Protein AF-A0A7S2EM73-F1 (afdb_monomer)

Organism: NCBI:txid49249

Radius of gyration: 22.79 Å; Cα contacts (8 Å, |Δi|>4): 154; chains: 1; bounding box: 58×42×61 Å

Nearest PDB structures (foldseek):
  4pyp-assembly1_A  TM=7.302E-01  e=3.130E-01  Homo sapiens
  8y66-assembly1_A  TM=7.673E-01  e=3.972E-01  Homo sapiens

Foldseek 3Di:
DLLQLLPDPDPVSNVVVVVVVVVVCVVPVVVVLVQLLLLDDPVCNVVSSLVVVLVVLVLLLQLLVLCCCCPVVVVDDVSVSSVSSVVVVVVVVVCCVPPPQGRLVVCLQQVVLVSSQVSVQVSCVVVPNPPDVVNRDDSVNSCVVCVVRRDPPPPPPPPPVVNVVVVVVVVVVVCCPPVNVVPNVVVVVVVVVVCCVPVVCVVVVVVVCVVVCVPCPSVVSNVVSVVCNVVSSVD

Structure (mmCIF, N/CA/C/O backbone):
data_AF-A0A7S2EM73-F1
#
_entry.id   AF-A0A7S2EM73-F1
#
loop_
_atom_site.group_PDB
_atom_site.id
_atom_site.type_symbol
_atom_site.label_atom_id
_atom_site.label_alt_id
_atom_site.label_comp_id
_atom_site.label_asym_id
_atom_site.label_entity_id
_atom_site.label_seq_id
_atom_site.pdbx_PDB_ins_code
_atom_site.Cartn_x
_atom_site.Cartn_y
_atom_site.Cartn_z
_atom_site.occupancy
_atom_site.B_iso_or_equiv
_atom_site.auth_seq_id
_atom_site.auth_comp_id
_atom_site.auth_asym_id
_atom_site.auth_atom_id
_atom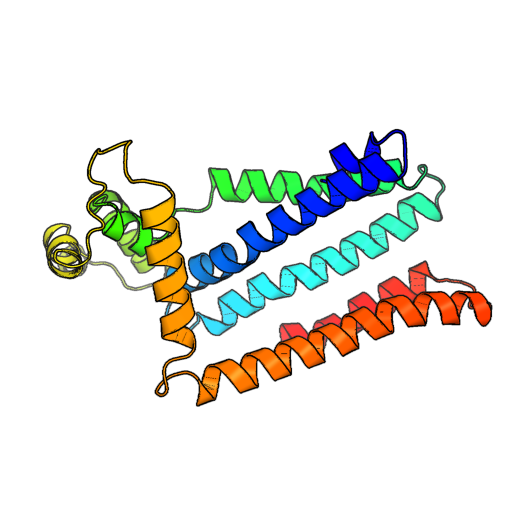_site.pdbx_PDB_model_num
ATOM 1 N N . ALA A 1 1 ? -1.212 -4.530 -12.374 1.00 74.94 1 ALA A N 1
ATOM 2 C CA . ALA A 1 1 ? -0.860 -3.410 -13.283 1.00 74.94 1 ALA A CA 1
ATOM 3 C C . ALA A 1 1 ? 0.353 -3.687 -14.175 1.00 74.94 1 ALA A C 1
ATOM 5 O O . ALA A 1 1 ? 0.243 -3.478 -15.377 1.00 74.94 1 ALA A O 1
ATOM 6 N N . GLY A 1 2 ? 1.487 -4.154 -13.628 1.00 78.44 2 GLY A N 1
ATOM 7 C CA . GLY A 1 2 ? 2.710 -4.417 -14.409 1.00 78.44 2 GLY A CA 1
ATOM 8 C C . GLY A 1 2 ? 2.508 -5.403 -15.567 1.00 78.44 2 GLY A C 1
ATOM 9 O O . GLY A 1 2 ? 2.847 -5.080 -16.701 1.00 78.44 2 GLY A O 1
ATOM 10 N N . GLY A 1 3 ? 1.822 -6.527 -15.323 1.00 84.12 3 GLY A N 1
ATOM 11 C CA . GLY A 1 3 ? 1.473 -7.492 -16.377 1.00 84.12 3 GLY A CA 1
ATOM 12 C C . GLY A 1 3 ? 0.582 -6.906 -17.478 1.00 84.12 3 GLY A C 1
ATOM 13 O O . GLY A 1 3 ? 0.913 -6.995 -18.654 1.00 84.12 3 GLY A O 1
ATOM 14 N N . LEU A 1 4 ? -0.497 -6.206 -17.108 1.00 83.81 4 LEU 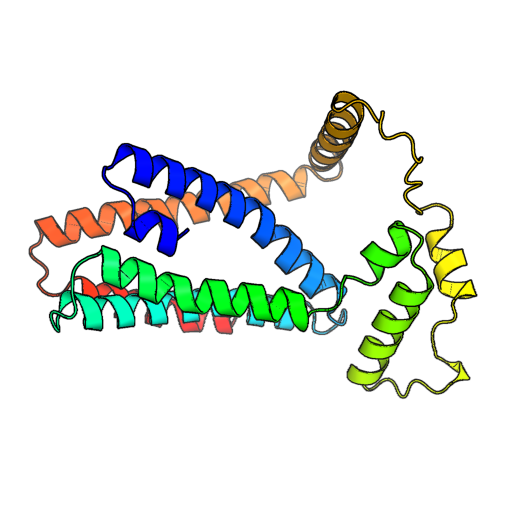A N 1
ATOM 15 C CA . LEU A 1 4 ? -1.378 -5.531 -18.075 1.00 83.81 4 LEU A CA 1
ATOM 16 C C 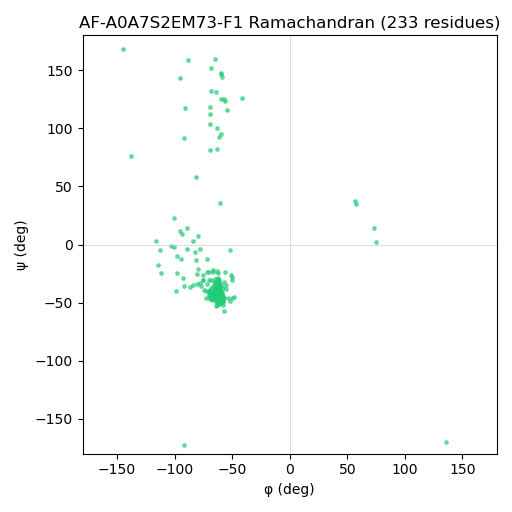. LEU A 1 4 ? -0.650 -4.419 -18.852 1.00 83.81 4 LEU A C 1
ATOM 18 O O . LEU A 1 4 ? -0.864 -4.247 -20.049 1.00 83.81 4 LEU A O 1
ATOM 22 N N . SER A 1 5 ? 0.263 -3.697 -18.193 1.00 84.56 5 SER A N 1
ATOM 23 C CA . SER A 1 5 ? 1.120 -2.701 -18.844 1.00 84.56 5 SER A CA 1
ATOM 24 C C . SER A 1 5 ? 2.035 -3.356 -19.882 1.00 84.56 5 SER A C 1
ATOM 26 O O . SER A 1 5 ? 2.201 -2.809 -20.970 1.00 84.56 5 SER A O 1
ATOM 28 N N . ALA A 1 6 ? 2.577 -4.542 -19.594 1.00 85.19 6 ALA A N 1
ATOM 29 C CA . ALA A 1 6 ? 3.466 -5.272 -20.495 1.00 85.19 6 ALA A CA 1
ATOM 30 C C . ALA A 1 6 ? 2.778 -5.772 -21.774 1.00 85.19 6 ALA A C 1
ATOM 32 O O . ALA A 1 6 ? 3.464 -5.980 -22.771 1.00 85.19 6 ALA A O 1
ATOM 33 N N . VAL A 1 7 ? 1.448 -5.919 -21.784 1.00 88.69 7 VAL A N 1
ATOM 34 C CA . VAL A 1 7 ? 0.662 -6.361 -22.956 1.00 88.69 7 VAL A CA 1
ATOM 35 C C . VAL A 1 7 ? 0.044 -5.179 -23.721 1.00 88.69 7 VAL A C 1
ATOM 37 O O . VAL A 1 7 ? -0.426 -5.338 -24.842 1.00 88.69 7 VAL A O 1
ATOM 40 N N . SER A 1 8 ? 0.099 -3.960 -23.171 1.00 87.50 8 SER A N 1
ATOM 41 C CA . SER A 1 8 ? -0.538 -2.784 -23.783 1.00 87.50 8 SER A CA 1
ATOM 42 C C . SER A 1 8 ? -0.045 -2.525 -25.225 1.00 87.50 8 SER A C 1
ATOM 44 O O . SER A 1 8 ? 1.165 -2.427 -25.446 1.00 87.50 8 SER A O 1
ATOM 46 N N . PRO A 1 9 ? -0.932 -2.429 -26.234 1.00 86.88 9 PRO A N 1
ATOM 47 C CA . PRO A 1 9 ? -0.523 -2.279 -27.634 1.00 86.88 9 PRO A CA 1
ATOM 48 C C . PRO A 1 9 ? -0.145 -0.837 -27.996 1.00 86.88 9 PRO A C 1
ATOM 50 O O . PRO A 1 9 ? 0.636 -0.621 -28.917 1.00 86.88 9 PRO A O 1
ATOM 53 N N . ASN A 1 10 ? -0.678 0.154 -27.276 1.00 92.25 10 ASN A N 1
ATOM 54 C CA . ASN A 1 10 ? -0.434 1.573 -27.523 1.00 92.25 10 ASN A CA 1
ATOM 55 C C . ASN A 1 10 ? -0.384 2.382 -26.213 1.00 92.25 10 ASN A C 1
ATOM 57 O O . ASN A 1 10 ? -0.755 1.896 -25.140 1.00 92.25 10 ASN A O 1
ATOM 61 N N . ALA A 1 11 ? 0.071 3.633 -26.315 1.00 89.62 11 ALA A N 1
ATOM 62 C CA . ALA A 1 11 ? 0.266 4.523 -25.172 1.00 89.62 11 ALA A CA 1
ATOM 63 C C . ALA A 1 11 ? -1.036 4.871 -24.428 1.00 89.62 11 ALA A C 1
ATOM 65 O O . ALA A 1 11 ? -1.011 5.026 -23.211 1.00 89.62 11 ALA A O 1
ATOM 66 N N . ILE A 1 12 ? -2.174 4.950 -25.129 1.00 93.81 12 ILE A N 1
ATOM 67 C CA . ILE A 1 12 ? -3.475 5.267 -24.517 1.00 93.81 12 ILE A CA 1
ATOM 68 C C . ILE A 1 12 ? -3.907 4.127 -23.592 1.00 93.81 12 ILE A C 1
ATOM 70 O O . ILE A 1 12 ? -4.249 4.364 -22.436 1.00 93.81 12 ILE A O 1
ATOM 74 N N . VAL A 1 13 ? -3.825 2.879 -24.064 1.00 92.12 13 VAL A N 1
ATOM 75 C CA . VAL A 1 13 ? -4.130 1.700 -23.240 1.00 92.12 13 VAL A CA 1
ATOM 76 C C . VAL A 1 13 ? -3.179 1.623 -22.048 1.00 92.12 13 VAL A C 1
ATOM 78 O O . VAL A 1 13 ? -3.620 1.360 -20.932 1.00 92.12 13 VAL A O 1
ATOM 81 N N . LEU A 1 14 ? -1.889 1.905 -22.251 1.00 89.94 14 LEU A N 1
ATOM 82 C CA . LEU A 1 14 ? -0.928 1.965 -21.150 1.00 89.94 14 LEU A CA 1
ATOM 83 C C . LEU A 1 14 ? -1.324 3.024 -20.108 1.00 89.94 14 LEU A C 1
ATOM 85 O O . LEU A 1 14 ? -1.313 2.727 -18.915 1.00 89.94 14 LEU A O 1
ATOM 89 N N . ALA A 1 15 ? -1.710 4.227 -20.538 1.00 91.25 15 ALA A N 1
ATOM 90 C CA . ALA A 1 15 ? -2.143 5.301 -19.647 1.00 91.25 15 ALA A CA 1
ATOM 91 C C . ALA A 1 15 ? -3.397 4.916 -18.847 1.00 91.25 15 ALA A C 1
ATOM 93 O O . ALA A 1 15 ? -3.423 5.106 -17.633 1.00 91.25 15 ALA A O 1
ATOM 94 N N . LEU A 1 16 ? -4.393 4.296 -19.489 1.00 93.75 16 LEU A N 1
ATOM 95 C CA . LEU A 1 16 ? -5.600 3.807 -18.814 1.00 93.75 16 LEU A CA 1
ATOM 96 C C . LEU A 1 16 ? -5.279 2.717 -17.784 1.00 93.75 16 LEU A C 1
ATOM 98 O O . LEU A 1 16 ? -5.738 2.786 -16.646 1.00 93.75 16 LEU A O 1
ATOM 102 N N . VAL A 1 17 ? -4.427 1.748 -18.134 1.00 92.44 17 VAL A N 1
ATOM 103 C CA . VAL A 1 17 ? -3.972 0.711 -17.192 1.00 92.44 17 VAL A CA 1
ATOM 104 C C . VAL A 1 17 ? -3.240 1.334 -15.999 1.00 92.44 17 VAL A C 1
ATOM 106 O O . VAL A 1 17 ? -3.397 0.868 -14.869 1.00 92.44 17 VAL A O 1
ATOM 109 N N . ARG A 1 18 ? -2.447 2.388 -16.221 1.00 89.56 18 ARG A N 1
ATOM 110 C CA . ARG A 1 18 ? -1.751 3.113 -15.147 1.00 89.56 18 ARG A CA 1
ATOM 111 C C . ARG A 1 18 ? -2.694 3.942 -14.286 1.00 89.56 18 ARG A C 1
ATOM 113 O O . ARG A 1 18 ? -2.474 4.003 -13.082 1.00 89.56 18 ARG A O 1
ATOM 120 N N . LEU A 1 19 ? -3.750 4.508 -14.860 1.00 92.75 19 LEU A N 1
ATOM 121 C CA . LEU A 1 19 ? -4.797 5.189 -14.103 1.00 92.75 19 LEU A CA 1
ATOM 122 C C . LEU A 1 19 ? -5.485 4.211 -13.147 1.00 92.75 19 LEU A C 1
ATOM 124 O O . LEU A 1 19 ? -5.534 4.466 -11.947 1.00 92.75 19 LEU A O 1
ATOM 128 N N . VAL A 1 20 ? -5.923 3.054 -13.651 1.00 93.00 20 VAL A N 1
ATOM 129 C CA . VAL A 1 20 ? -6.537 2.001 -12.821 1.00 93.00 20 VAL A CA 1
ATOM 130 C C . VAL A 1 20 ? -5.571 1.520 -11.737 1.00 93.00 20 VAL A C 1
ATOM 132 O O . VAL A 1 20 ? -5.965 1.323 -10.591 1.00 93.00 20 VAL A O 1
ATOM 135 N N . ALA A 1 21 ? -4.284 1.382 -12.066 1.00 89.56 21 ALA A N 1
ATOM 136 C CA . ALA A 1 21 ? -3.258 1.051 -11.083 1.00 89.56 21 ALA A CA 1
ATOM 137 C C . ALA A 1 21 ? -3.137 2.111 -9.978 1.00 89.56 21 ALA A C 1
ATOM 139 O O . ALA A 1 21 ? -3.016 1.752 -8.812 1.00 89.56 21 ALA A O 1
ATOM 140 N N . GLY A 1 22 ? -3.190 3.396 -10.338 1.00 89.00 22 GLY A N 1
ATOM 141 C CA . GLY A 1 22 ? -3.163 4.505 -9.386 1.00 89.00 22 GLY A CA 1
ATOM 142 C C . GLY A 1 22 ? -4.351 4.472 -8.426 1.00 89.00 22 GLY A C 1
ATOM 143 O O . GLY A 1 22 ? -4.159 4.607 -7.220 1.00 89.00 22 GLY A O 1
ATOM 144 N N . VAL A 1 23 ? -5.555 4.200 -8.941 1.00 92.25 23 VAL A N 1
ATOM 145 C CA . VAL A 1 23 ? -6.753 3.992 -8.108 1.00 92.25 23 VAL A CA 1
ATOM 146 C C . VAL A 1 23 ? -6.554 2.808 -7.160 1.00 92.25 23 VAL A C 1
ATOM 148 O O . VAL A 1 23 ? -6.827 2.932 -5.970 1.00 92.25 23 VAL A O 1
ATOM 151 N N . GLY A 1 24 ? -6.007 1.692 -7.653 1.00 89.81 24 GLY A N 1
ATOM 152 C CA . GLY A 1 24 ? -5.707 0.518 -6.829 1.00 89.81 24 GLY A CA 1
ATOM 153 C C . GLY A 1 24 ? -4.735 0.821 -5.685 1.00 89.81 24 GLY A C 1
ATOM 154 O O . GLY A 1 24 ? -5.005 0.469 -4.543 1.00 89.81 24 GLY A O 1
ATOM 155 N N . ILE A 1 25 ? -3.642 1.542 -5.956 1.00 88.88 25 ILE A N 1
ATOM 156 C CA . ILE A 1 25 ? -2.692 1.964 -4.913 1.00 88.88 25 ILE A CA 1
ATOM 157 C C . ILE A 1 25 ? -3.396 2.851 -3.875 1.00 88.88 25 ILE A C 1
ATOM 159 O O . ILE A 1 25 ? -3.239 2.630 -2.675 1.00 88.88 25 ILE A O 1
ATOM 163 N N . GLY A 1 26 ? -4.210 3.813 -4.321 1.00 87.44 26 GLY A N 1
ATOM 164 C CA . GLY A 1 26 ? -4.978 4.689 -3.431 1.00 87.44 26 GLY A CA 1
ATOM 165 C C . GLY A 1 26 ? -5.998 3.946 -2.564 1.00 87.44 26 GLY A C 1
ATOM 166 O O . GLY A 1 26 ? -6.228 4.346 -1.426 1.00 87.44 26 GLY A O 1
ATOM 167 N N . ALA A 1 27 ? -6.568 2.851 -3.069 1.00 88.81 27 ALA A N 1
ATOM 168 C CA . ALA A 1 27 ? -7.502 2.012 -2.327 1.00 88.81 27 ALA A CA 1
ATOM 169 C C . ALA A 1 27 ? -6.802 1.083 -1.321 1.00 88.81 27 ALA A C 1
ATOM 171 O O . ALA A 1 27 ? -7.360 0.807 -0.267 1.00 88.81 27 ALA A O 1
ATOM 172 N N . THR A 1 28 ? -5.590 0.603 -1.618 1.00 90.62 28 THR A N 1
ATOM 173 C CA . THR A 1 28 ? -4.906 -0.400 -0.782 1.00 90.62 28 THR A CA 1
ATOM 174 C C . THR A 1 28 ? -4.003 0.206 0.294 1.00 90.62 28 THR A C 1
ATOM 176 O O . THR A 1 28 ? -3.917 -0.340 1.391 1.00 90.62 28 THR A O 1
ATOM 179 N N . VAL A 1 29 ? -3.327 1.327 0.020 1.00 90.62 29 VAL A N 1
ATOM 180 C CA . VAL A 1 29 ? -2.317 1.880 0.944 1.00 90.62 29 VAL A CA 1
ATOM 181 C C . VAL A 1 29 ? -2.912 2.356 2.283 1.00 90.62 29 VAL A C 1
ATOM 183 O O . VAL A 1 29 ? -2.355 1.992 3.320 1.00 90.62 29 VAL A O 1
ATOM 186 N N . PRO A 1 30 ? -4.023 3.121 2.336 1.00 90.25 30 PRO A N 1
ATOM 187 C CA . PRO A 1 30 ? -4.573 3.571 3.618 1.00 90.25 30 PRO A CA 1
ATOM 188 C C . PRO A 1 30 ? -5.086 2.423 4.509 1.00 90.25 30 PRO A C 1
ATOM 190 O O . PRO A 1 30 ? -4.706 2.388 5.683 1.00 90.25 30 PRO A O 1
ATOM 193 N N . PRO A 1 31 ? -5.872 1.448 3.997 1.00 90.31 31 PRO A N 1
ATOM 194 C CA . PRO A 1 31 ? -6.280 0.289 4.788 1.00 90.31 31 PRO A CA 1
ATOM 195 C C . PRO A 1 31 ? -5.105 -0.558 5.266 1.00 90.31 31 PRO A C 1
ATOM 197 O O . PRO A 1 31 ? -5.158 -1.063 6.379 1.00 90.31 31 PRO A O 1
ATOM 200 N N . LEU A 1 32 ? -4.025 -0.670 4.482 1.00 91.75 32 LEU A N 1
ATOM 201 C CA . LEU A 1 32 ? -2.824 -1.396 4.900 1.00 91.75 32 LEU A CA 1
ATOM 202 C C . LEU A 1 32 ? -2.230 -0.807 6.187 1.00 91.75 32 LEU A C 1
ATOM 204 O O . LEU A 1 32 ? -1.979 -1.539 7.141 1.00 91.75 32 LEU A O 1
ATOM 208 N N . PHE A 1 33 ? -2.040 0.515 6.241 1.00 91.12 33 PHE A N 1
ATOM 209 C CA . PHE A 1 33 ? -1.528 1.169 7.448 1.00 91.12 33 PHE A CA 1
ATOM 210 C C . PHE A 1 33 ? -2.515 1.095 8.617 1.00 91.12 33 PHE A C 1
ATOM 212 O O . PHE A 1 33 ? -2.085 0.927 9.758 1.00 91.12 33 PHE A O 1
ATOM 219 N N . SER A 1 34 ? -3.823 1.171 8.345 1.00 91.56 34 SER A N 1
ATOM 220 C CA . SER A 1 34 ? -4.859 0.989 9.371 1.00 91.56 34 SER A CA 1
ATOM 221 C C . SER A 1 34 ? -4.816 -0.417 9.969 1.00 91.56 34 SER A C 1
ATOM 223 O O . SER A 1 34 ? -4.786 -0.562 11.186 1.00 91.56 34 SER A O 1
ATOM 225 N N . LEU A 1 35 ? -4.735 -1.446 9.123 1.00 91.88 35 LEU A N 1
ATOM 226 C CA . LEU A 1 35 ? -4.684 -2.844 9.535 1.00 91.88 35 LEU A CA 1
ATOM 227 C C . LEU A 1 35 ? -3.443 -3.123 10.382 1.00 91.88 35 LEU A C 1
ATOM 229 O O . LEU A 1 35 ? -3.547 -3.693 11.461 1.00 91.88 35 LEU A O 1
ATOM 233 N N . VAL A 1 36 ? -2.270 -2.654 9.948 1.00 91.62 36 VAL A N 1
ATOM 234 C CA . VAL A 1 36 ? -1.032 -2.786 10.731 1.00 91.62 36 VAL A CA 1
ATOM 235 C C . VAL A 1 36 ? -1.177 -2.096 12.084 1.00 91.62 36 VAL A C 1
ATOM 237 O O . VAL A 1 36 ? -0.791 -2.666 13.100 1.00 91.62 36 VAL A O 1
ATOM 240 N N . ALA A 1 37 ? -1.762 -0.898 12.129 1.00 90.38 37 ALA A N 1
ATOM 241 C CA . ALA A 1 37 ? -1.961 -0.173 13.378 1.00 90.38 37 ALA A CA 1
ATOM 242 C C . ALA A 1 37 ? -2.938 -0.872 14.342 1.00 90.38 37 ALA A C 1
ATOM 244 O O . ALA A 1 37 ? -2.760 -0.760 15.559 1.00 90.38 37 ALA A O 1
ATOM 245 N N . GLU A 1 38 ? -3.938 -1.576 13.808 1.00 89.62 38 GLU A N 1
ATOM 246 C CA . GLU A 1 38 ? -4.950 -2.327 14.563 1.00 89.62 38 GLU A CA 1
ATOM 247 C C . GLU A 1 38 ? -4.447 -3.694 15.039 1.00 89.62 38 GLU A C 1
ATOM 249 O O . GLU A 1 38 ? -4.797 -4.112 16.139 1.00 89.62 38 GLU A O 1
ATOM 254 N N . LEU A 1 39 ? -3.584 -4.355 14.264 1.00 88.31 39 LEU A N 1
ATOM 255 C CA . LEU A 1 39 ? -2.936 -5.613 14.652 1.00 88.31 39 LEU A CA 1
ATOM 256 C C . LEU A 1 39 ? -1.716 -5.399 15.566 1.00 88.31 39 LEU A C 1
ATOM 258 O O . LEU A 1 39 ? -1.216 -6.352 16.158 1.00 88.31 39 LEU A O 1
ATOM 262 N N . SER A 1 40 ? -1.215 -4.164 15.677 1.00 87.94 40 SER A N 1
AT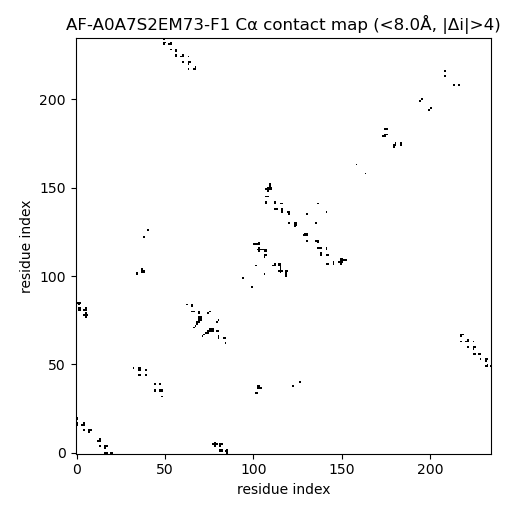OM 263 C CA . SER A 1 40 ? -0.007 -3.862 16.452 1.00 87.94 40 SER A CA 1
ATOM 264 C C . SER A 1 40 ? -0.303 -3.393 17.884 1.00 87.94 40 SER A C 1
ATOM 266 O O . SER A 1 40 ? -1.213 -2.579 18.096 1.00 87.94 40 SER A O 1
ATOM 268 N N . PRO A 1 41 ? 0.534 -3.786 18.864 1.00 83.44 41 PRO A N 1
ATOM 269 C CA . PRO A 1 41 ? 0.439 -3.307 20.240 1.00 83.44 41 PRO A CA 1
ATOM 270 C C . PRO A 1 41 ? 0.599 -1.780 20.319 1.00 83.44 41 PRO A C 1
ATOM 272 O O . PRO A 1 41 ? 1.411 -1.217 19.580 1.00 83.44 41 PRO A O 1
ATOM 275 N N . PRO A 1 42 ? -0.069 -1.077 21.255 1.00 82.38 42 PRO A N 1
ATOM 276 C CA . PRO A 1 42 ? 0.060 0.377 21.387 1.00 82.38 42 PRO A CA 1
ATOM 277 C C . PRO A 1 42 ? 1.499 0.869 21.614 1.00 82.38 42 PRO A C 1
ATOM 279 O O . PRO A 1 42 ? 1.847 1.953 21.151 1.00 82.38 42 PRO A O 1
ATOM 282 N N . SER A 1 43 ? 2.338 0.077 22.292 1.00 84.50 43 SER A N 1
ATOM 283 C CA . SER A 1 43 ? 3.731 0.416 22.619 1.00 84.50 43 SER A CA 1
ATOM 284 C C . SER A 1 43 ? 4.688 0.318 21.426 1.00 84.50 43 SER A C 1
ATOM 286 O O . SER A 1 43 ? 5.659 1.067 21.363 1.00 84.50 43 SER A O 1
ATOM 288 N N . THR A 1 44 ? 4.419 -0.575 20.470 1.00 84.44 44 THR A N 1
ATOM 289 C CA . THR A 1 44 ? 5.288 -0.839 19.307 1.00 84.44 44 THR A CA 1
ATOM 290 C C . THR A 1 44 ? 4.632 -0.492 17.972 1.00 84.44 44 THR A C 1
ATOM 292 O O . THR A 1 44 ? 5.256 -0.653 16.925 1.00 84.44 44 THR A O 1
ATOM 295 N N . ARG A 1 45 ? 3.406 0.048 17.986 1.00 87.50 45 ARG A N 1
ATOM 296 C CA . ARG A 1 45 ? 2.649 0.439 16.788 1.00 87.50 45 ARG A CA 1
ATOM 297 C C . ARG A 1 45 ? 3.466 1.302 15.830 1.00 87.50 45 ARG A C 1
ATOM 299 O O . ARG A 1 45 ? 3.458 1.039 14.634 1.00 87.50 45 ARG A O 1
ATOM 306 N N . GLY A 1 46 ? 4.174 2.304 16.356 1.00 86.12 46 GLY A N 1
ATOM 307 C CA . GLY A 1 46 ? 5.030 3.179 15.548 1.00 86.12 46 GLY A CA 1
ATOM 308 C C . GLY A 1 46 ? 6.115 2.394 14.810 1.00 86.12 46 GLY A C 1
ATOM 309 O O . GLY A 1 46 ? 6.225 2.504 13.595 1.00 86.12 46 GLY A O 1
ATOM 310 N N . LEU A 1 47 ? 6.827 1.515 15.522 1.00 87.69 47 LEU A N 1
ATOM 311 C CA . LEU A 1 47 ? 7.864 0.659 14.944 1.00 87.69 47 LEU A CA 1
ATOM 312 C C . LEU A 1 47 ? 7.308 -0.262 13.849 1.00 87.69 47 LEU A C 1
ATOM 314 O O . LEU A 1 47 ? 7.909 -0.375 12.786 1.00 87.69 47 LEU A O 1
ATOM 318 N N . MET A 1 48 ? 6.160 -0.903 14.080 1.00 88.12 48 MET A N 1
ATOM 319 C CA . MET A 1 48 ? 5.549 -1.805 13.093 1.00 88.12 48 MET A CA 1
ATOM 320 C C . MET A 1 48 ? 5.131 -1.059 11.823 1.00 88.12 48 MET A C 1
ATOM 322 O O . MET A 1 48 ? 5.378 -1.529 10.712 1.00 88.12 48 MET A O 1
ATOM 326 N N . VAL A 1 49 ? 4.567 0.142 11.978 1.00 90.00 49 VAL A N 1
ATOM 327 C CA . VAL A 1 49 ? 4.237 1.024 10.853 1.00 90.00 49 VAL A CA 1
ATOM 328 C C . VAL A 1 49 ? 5.502 1.444 10.095 1.00 90.00 49 VAL A C 1
ATOM 330 O O . VAL A 1 49 ? 5.508 1.364 8.866 1.00 90.00 49 VAL A O 1
ATOM 333 N N . THR A 1 50 ? 6.586 1.810 10.789 1.00 88.50 50 THR A N 1
ATOM 334 C CA . THR A 1 50 ? 7.883 2.141 10.168 1.00 88.50 50 THR A CA 1
ATOM 335 C C . THR A 1 50 ? 8.477 0.949 9.413 1.00 88.50 50 THR A C 1
ATOM 337 O O . THR A 1 50 ? 8.952 1.109 8.285 1.00 88.50 50 THR A O 1
ATOM 340 N N . ILE A 1 51 ? 8.429 -0.261 9.983 1.00 88.25 51 ILE A N 1
ATOM 341 C CA . ILE A 1 51 ? 8.909 -1.482 9.317 1.00 88.25 51 ILE A CA 1
ATOM 342 C C . ILE A 1 51 ? 8.154 -1.686 8.004 1.00 88.25 51 ILE A C 1
ATOM 344 O O . ILE A 1 51 ? 8.782 -1.870 6.964 1.00 88.25 51 ILE A O 1
ATOM 348 N N . VAL A 1 52 ? 6.822 -1.591 8.023 1.00 89.50 52 VAL A N 1
ATOM 349 C CA . VAL A 1 52 ? 5.993 -1.736 6.817 1.00 89.50 52 VAL A CA 1
ATOM 350 C C . VAL A 1 52 ? 6.283 -0.626 5.805 1.00 89.50 52 VAL A C 1
ATOM 352 O O . VAL A 1 52 ? 6.460 -0.910 4.621 1.00 89.50 52 VAL A O 1
ATOM 355 N N . ALA A 1 53 ? 6.414 0.625 6.250 1.00 87.81 53 ALA A N 1
ATOM 356 C CA . ALA A 1 53 ? 6.774 1.745 5.382 1.00 87.81 53 ALA A CA 1
ATOM 357 C C . ALA A 1 53 ? 8.153 1.555 4.720 1.00 87.81 53 ALA A C 1
ATOM 359 O O . ALA A 1 53 ? 8.333 1.887 3.547 1.00 87.81 53 ALA A O 1
ATOM 360 N N . SER A 1 54 ? 9.109 0.940 5.423 1.00 86.88 54 SER A N 1
ATOM 361 C CA . SER A 1 54 ? 10.459 0.669 4.912 1.00 86.88 54 SER A CA 1
ATOM 362 C C . SER A 1 54 ? 10.466 -0.269 3.697 1.00 86.88 54 SER A C 1
ATOM 364 O O . SER A 1 54 ? 11.367 -0.181 2.858 1.00 86.88 54 SER A O 1
ATOM 366 N N . PHE A 1 55 ? 9.443 -1.114 3.515 1.00 88.62 55 PHE A N 1
ATOM 367 C CA . PHE A 1 55 ? 9.329 -1.962 2.320 1.00 88.62 55 PHE A CA 1
ATOM 368 C C . PHE A 1 55 ? 9.168 -1.161 1.022 1.00 88.62 55 PHE A C 1
ATOM 370 O O . PHE A 1 55 ? 9.554 -1.655 -0.039 1.00 88.62 55 PHE A O 1
ATOM 377 N N . TRP A 1 56 ? 8.699 0.090 1.081 1.00 86.75 56 TRP A N 1
ATOM 378 C CA . TRP A 1 56 ? 8.712 0.990 -0.077 1.00 86.75 56 TRP A CA 1
ATOM 379 C C . TRP A 1 56 ? 10.137 1.203 -0.612 1.00 86.75 56 TRP A C 1
ATOM 381 O O . TRP A 1 56 ? 10.382 1.183 -1.824 1.00 86.75 56 TRP A O 1
ATOM 391 N N . MET A 1 57 ? 11.105 1.360 0.295 1.00 84.44 57 MET A N 1
ATOM 392 C CA . MET A 1 57 ? 12.515 1.543 -0.047 1.00 84.44 57 MET A CA 1
ATOM 393 C C . MET A 1 57 ? 13.128 0.267 -0.610 1.00 84.44 57 MET A C 1
ATOM 395 O O . MET A 1 57 ? 13.798 0.309 -1.642 1.00 84.44 57 MET A O 1
ATOM 399 N N . ILE A 1 58 ? 12.836 -0.877 0.014 1.00 88.69 58 ILE A N 1
ATOM 400 C CA . ILE A 1 58 ? 13.264 -2.191 -0.484 1.00 88.69 58 ILE A CA 1
ATOM 401 C C . ILE A 1 58 ? 12.733 -2.409 -1.909 1.00 88.69 58 ILE A C 1
ATOM 403 O O . ILE A 1 58 ? 13.487 -2.804 -2.799 1.00 88.69 58 ILE A O 1
ATOM 407 N N . GLY A 1 59 ? 11.465 -2.070 -2.160 1.00 90.12 59 GLY A N 1
ATOM 408 C CA . GLY A 1 59 ? 10.861 -2.118 -3.492 1.00 90.12 59 GLY A CA 1
ATOM 409 C C . GLY A 1 59 ? 11.528 -1.172 -4.497 1.00 90.12 59 GLY A C 1
ATOM 410 O O . GLY A 1 59 ? 11.713 -1.534 -5.662 1.00 90.12 59 GLY A O 1
ATOM 411 N N . SER A 1 60 ? 11.946 0.014 -4.054 1.00 85.81 60 SER A N 1
ATOM 412 C CA . SER A 1 60 ? 12.663 0.987 -4.889 1.00 85.81 60 SER A CA 1
ATOM 413 C C . SER A 1 60 ? 14.045 0.469 -5.302 1.00 85.81 60 SER A C 1
ATOM 415 O O . SER A 1 60 ? 14.400 0.535 -6.479 1.00 85.81 60 SER A O 1
ATOM 417 N N . ILE A 1 61 ? 14.792 -0.127 -4.366 1.00 88.75 61 ILE A N 1
ATOM 418 C CA . ILE A 1 61 ? 16.089 -0.765 -4.641 1.00 88.75 61 ILE A CA 1
ATOM 419 C C . ILE A 1 61 ? 15.907 -1.953 -5.586 1.00 88.75 61 ILE A C 1
ATOM 421 O O . ILE A 1 61 ? 16.608 -2.043 -6.592 1.00 88.75 61 ILE A O 1
ATOM 425 N N . TYR A 1 62 ? 14.932 -2.827 -5.315 1.00 91.25 62 TYR A N 1
ATOM 426 C CA . TYR A 1 62 ? 14.599 -3.945 -6.199 1.00 91.25 62 TYR A CA 1
ATOM 427 C C . TYR A 1 62 ? 14.319 -3.464 -7.629 1.00 91.25 62 TYR A C 1
ATOM 429 O O . TYR A 1 62 ? 14.868 -4.002 -8.589 1.00 91.25 62 TYR A O 1
ATOM 437 N N . THR A 1 63 ? 13.518 -2.407 -7.777 1.00 90.00 63 THR A N 1
ATOM 438 C CA . THR A 1 63 ? 13.177 -1.826 -9.082 1.00 90.00 63 THR A CA 1
ATOM 439 C C . THR A 1 63 ? 14.415 -1.284 -9.801 1.00 90.00 63 THR A C 1
ATOM 441 O O . THR A 1 63 ? 14.579 -1.534 -10.995 1.00 90.00 63 THR A O 1
ATOM 444 N N . ALA A 1 64 ? 15.314 -0.594 -9.092 1.00 87.88 64 ALA A N 1
ATOM 445 C CA . ALA A 1 64 ? 16.564 -0.090 -9.661 1.00 87.88 64 ALA A CA 1
ATOM 446 C C . ALA A 1 64 ? 17.493 -1.228 -10.123 1.00 87.88 64 ALA A C 1
ATOM 448 O O . ALA A 1 64 ? 18.016 -1.185 -11.236 1.00 87.88 64 ALA A O 1
ATOM 449 N N . VAL A 1 65 ? 17.643 -2.282 -9.315 1.00 89.56 65 VAL A N 1
ATOM 450 C CA . VAL A 1 65 ? 18.441 -3.468 -9.673 1.00 89.56 65 VAL A CA 1
ATOM 451 C C . VAL A 1 65 ? 17.846 -4.182 -10.889 1.00 89.56 65 VAL A C 1
ATOM 453 O O . VAL A 1 65 ? 18.574 -4.513 -11.825 1.00 89.56 65 VAL A O 1
ATOM 456 N N . MET A 1 66 ? 16.523 -4.365 -10.932 1.00 90.38 66 MET A N 1
ATOM 457 C CA . MET A 1 66 ? 15.853 -4.951 -12.098 1.00 90.38 66 MET A CA 1
ATOM 458 C C . MET A 1 66 ? 16.015 -4.088 -13.353 1.00 90.38 66 MET A C 1
ATOM 460 O O . MET A 1 66 ? 16.138 -4.633 -14.448 1.00 90.38 66 MET A O 1
ATOM 464 N N . ALA A 1 67 ? 16.055 -2.759 -13.222 1.00 88.00 67 ALA A N 1
ATOM 465 C CA . ALA A 1 67 ? 16.291 -1.870 -14.355 1.00 88.00 67 ALA A CA 1
ATOM 466 C C . ALA A 1 67 ? 17.706 -2.063 -14.922 1.00 88.00 67 ALA A C 1
ATOM 468 O O . ALA A 1 67 ? 17.860 -2.192 -16.135 1.00 88.00 67 ALA A O 1
ATOM 469 N N . ILE A 1 68 ? 18.722 -2.169 -14.058 1.00 86.00 68 ILE A N 1
ATOM 470 C CA . ILE A 1 68 ? 20.104 -2.471 -14.464 1.00 86.00 68 ILE A CA 1
ATOM 471 C C . ILE A 1 68 ? 20.158 -3.807 -15.211 1.00 86.00 68 ILE A C 1
ATOM 473 O O . ILE A 1 68 ? 20.646 -3.860 -16.337 1.00 86.00 68 ILE A O 1
ATOM 477 N N . ILE A 1 69 ? 19.601 -4.872 -14.629 1.00 88.81 69 ILE A N 1
ATOM 478 C CA . ILE A 1 69 ? 19.632 -6.210 -15.233 1.00 88.81 69 ILE A CA 1
ATOM 479 C C . ILE A 1 69 ? 18.926 -6.210 -16.592 1.00 88.81 69 ILE A C 1
ATOM 481 O O . ILE A 1 69 ? 19.496 -6.662 -17.580 1.00 88.81 69 ILE A O 1
ATOM 485 N N . VAL A 1 70 ? 17.701 -5.687 -16.679 1.00 90.06 70 VAL A N 1
ATOM 486 C CA . VAL A 1 70 ? 16.926 -5.770 -17.924 1.00 90.06 70 VAL A CA 1
ATOM 487 C C . VAL A 1 70 ? 17.530 -4.897 -19.024 1.00 90.06 70 VAL A C 1
ATOM 489 O O . VAL A 1 70 ? 17.698 -5.379 -20.145 1.00 90.06 70 VAL A O 1
ATOM 492 N N . PHE A 1 71 ? 17.877 -3.643 -18.717 1.00 86.00 71 PHE A N 1
ATOM 493 C CA . PHE A 1 71 ? 18.305 -2.681 -19.733 1.00 86.00 71 PHE A CA 1
ATOM 494 C C . PHE A 1 71 ? 19.806 -2.732 -20.045 1.00 86.00 71 PHE A C 1
ATOM 496 O O . PHE A 1 71 ? 20.163 -2.568 -21.208 1.00 86.00 71 PHE A O 1
ATOM 503 N N . GLN A 1 72 ? 20.693 -2.969 -19.067 1.00 81.56 72 GLN A N 1
ATOM 504 C CA . GLN A 1 72 ? 22.141 -3.021 -19.332 1.00 81.56 72 GLN A CA 1
ATOM 505 C C . GLN A 1 72 ? 22.606 -4.394 -19.823 1.00 81.56 72 GLN A C 1
ATOM 507 O O . GLN A 1 72 ? 23.496 -4.463 -20.667 1.00 81.56 72 GLN A O 1
ATOM 512 N N . TRP A 1 73 ? 22.016 -5.491 -19.338 1.00 82.06 73 TRP A N 1
ATOM 513 C CA . TRP A 1 73 ? 22.405 -6.849 -19.756 1.00 82.06 73 TRP A CA 1
ATOM 514 C C . TRP A 1 73 ? 21.540 -7.411 -20.893 1.00 82.06 73 TRP A C 1
ATOM 516 O O . TRP A 1 73 ? 21.637 -8.589 -21.226 1.00 82.06 73 TRP A O 1
ATOM 526 N N . ASN A 1 74 ? 20.726 -6.557 -21.521 1.00 77.25 74 ASN A N 1
ATOM 527 C CA . ASN A 1 74 ? 19.959 -6.848 -22.732 1.00 77.25 74 ASN A CA 1
ATOM 528 C C . ASN A 1 74 ? 19.009 -8.063 -22.618 1.00 77.25 74 ASN A C 1
ATOM 530 O O . ASN A 1 74 ? 18.810 -8.803 -23.581 1.00 77.25 74 ASN A O 1
ATOM 534 N N . TYR A 1 75 ? 18.378 -8.253 -21.451 1.00 78.00 75 TYR A N 1
ATOM 535 C CA . TYR A 1 75 ? 17.357 -9.295 -21.222 1.00 78.00 75 TYR A CA 1
ATOM 536 C C . TYR A 1 75 ? 15.963 -8.922 -21.768 1.00 78.00 75 TYR A C 1
ATOM 538 O O . TYR A 1 75 ? 14.978 -9.622 -21.523 1.00 78.00 75 TYR A O 1
ATOM 546 N N . GLY A 1 76 ? 15.850 -7.814 -22.504 1.00 82.38 76 GLY A N 1
ATOM 547 C CA . GLY A 1 76 ? 14.631 -7.396 -23.192 1.00 82.38 76 GLY A CA 1
ATOM 548 C C . GLY A 1 76 ? 14.321 -5.911 -23.029 1.00 82.38 76 GLY A C 1
ATOM 549 O O . GLY A 1 76 ? 15.132 -5.122 -22.556 1.00 82.38 76 GLY A O 1
ATOM 550 N N . GLY A 1 77 ? 13.118 -5.523 -23.451 1.00 87.38 77 GLY A N 1
ATOM 551 C CA . GLY A 1 77 ? 12.642 -4.144 -23.356 1.00 87.38 77 GLY A CA 1
ATOM 552 C C . GLY A 1 77 ? 11.876 -3.846 -22.065 1.00 87.38 77 GLY A C 1
ATOM 553 O O . GLY A 1 77 ? 11.706 -4.686 -21.180 1.00 87.38 77 GLY A O 1
ATOM 554 N N . TRP A 1 78 ? 11.296 -2.646 -22.007 1.00 88.25 78 TRP A N 1
ATOM 555 C CA . TRP A 1 78 ? 10.494 -2.171 -20.872 1.00 88.25 78 TRP A CA 1
ATOM 556 C C . TRP A 1 78 ? 9.305 -3.085 -20.510 1.00 88.25 78 TRP A C 1
ATOM 558 O O . TRP A 1 78 ? 8.848 -3.075 -19.368 1.00 88.25 78 TRP A O 1
ATOM 568 N N . ARG A 1 79 ? 8.804 -3.894 -21.458 1.00 90.31 79 ARG A N 1
ATOM 569 C CA . ARG A 1 79 ? 7.739 -4.885 -21.216 1.00 90.31 79 ARG A CA 1
ATOM 570 C C . ARG A 1 79 ? 8.215 -6.011 -20.297 1.00 90.31 79 ARG A C 1
ATOM 572 O O . ARG A 1 79 ? 7.514 -6.347 -19.348 1.00 90.31 79 ARG A O 1
ATOM 579 N N . THR A 1 80 ? 9.416 -6.544 -20.533 1.00 88.75 80 THR A N 1
ATOM 580 C CA . THR A 1 80 ? 10.036 -7.568 -19.679 1.00 88.75 80 THR A CA 1
ATOM 581 C C . THR A 1 80 ? 10.298 -7.011 -18.283 1.00 88.75 80 THR A C 1
ATOM 583 O O . THR A 1 80 ? 9.978 -7.657 -17.290 1.00 88.7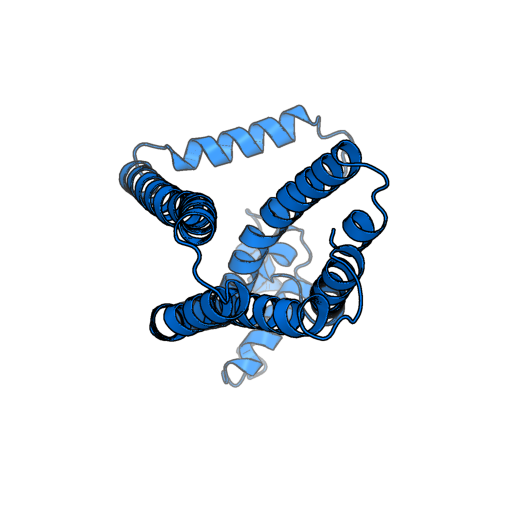5 80 THR A O 1
ATOM 586 N N . PHE A 1 81 ? 10.782 -5.770 -18.199 1.00 91.00 81 PHE A N 1
ATOM 587 C CA . PHE A 1 81 ? 10.939 -5.062 -16.927 1.00 91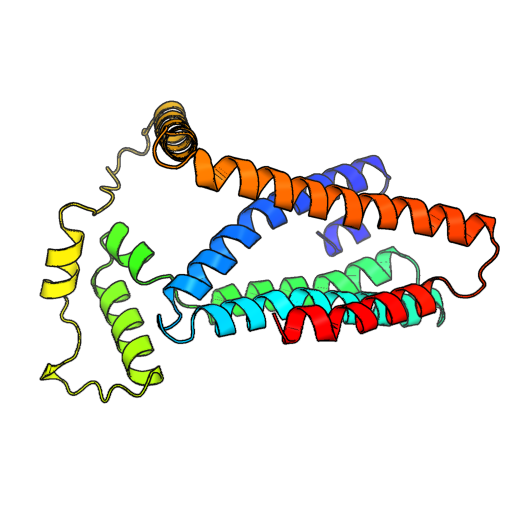.00 81 PHE A CA 1
ATOM 588 C C . PHE A 1 81 ? 9.611 -4.943 -16.158 1.00 91.00 81 PHE A C 1
ATOM 590 O O . PHE A 1 81 ? 9.539 -5.282 -14.979 1.00 91.00 81 PHE A O 1
ATOM 597 N N . ALA A 1 82 ? 8.525 -4.556 -16.835 1.00 89.75 82 ALA A N 1
ATOM 598 C CA . ALA A 1 82 ? 7.204 -4.455 -16.216 1.00 89.75 82 ALA A CA 1
ATOM 599 C C . ALA A 1 82 ? 6.668 -5.803 -15.686 1.00 89.75 82 ALA A C 1
ATOM 601 O O . ALA A 1 82 ? 5.936 -5.807 -14.693 1.00 89.75 82 ALA A O 1
ATOM 602 N N . LEU A 1 83 ? 7.036 -6.931 -16.308 1.00 90.56 83 LEU A N 1
ATOM 603 C CA . LEU A 1 83 ? 6.710 -8.276 -15.815 1.00 90.56 83 LEU A CA 1
ATOM 604 C C . LEU A 1 83 ? 7.493 -8.622 -14.543 1.00 90.56 83 LEU A C 1
ATOM 606 O O . LEU A 1 83 ? 6.889 -9.061 -13.566 1.00 90.56 83 LEU A O 1
ATOM 610 N N . TRP A 1 84 ? 8.799 -8.349 -14.507 1.00 91.06 84 TRP A N 1
ATOM 611 C CA . TRP A 1 84 ? 9.624 -8.559 -13.310 1.00 91.06 84 TRP A CA 1
ATOM 612 C C . TRP A 1 84 ? 9.175 -7.710 -12.118 1.00 91.06 84 TRP A C 1
ATOM 614 O O . TRP A 1 84 ? 9.199 -8.178 -10.981 1.00 91.06 84 TRP A O 1
ATOM 624 N N . CYS A 1 85 ? 8.697 -6.488 -12.360 1.00 90.56 85 CYS A N 1
ATOM 625 C CA . CYS A 1 85 ? 8.088 -5.661 -11.317 1.00 90.56 85 CYS A CA 1
ATOM 626 C C . CYS A 1 85 ? 6.705 -6.170 -10.875 1.00 90.56 85 CYS A C 1
ATOM 628 O O . CYS A 1 85 ? 6.274 -5.879 -9.761 1.00 90.56 85 CYS A O 1
ATOM 630 N N . ALA A 1 86 ? 5.990 -6.921 -11.719 1.00 91.06 86 ALA A N 1
ATOM 631 C CA . ALA A 1 86 ? 4.676 -7.459 -11.371 1.00 91.06 86 ALA A CA 1
ATOM 632 C C . ALA A 1 86 ? 4.758 -8.652 -10.407 1.00 91.06 86 ALA A C 1
ATOM 634 O O . ALA A 1 86 ? 3.843 -8.826 -9.605 1.00 91.06 86 ALA A O 1
ATOM 635 N N . LEU A 1 87 ? 5.836 -9.442 -10.461 1.00 90.50 87 LEU A N 1
ATOM 636 C CA . LEU A 1 87 ? 6.015 -10.637 -9.630 1.00 90.50 87 LEU A CA 1
ATOM 637 C C . LEU A 1 87 ? 5.927 -10.365 -8.117 1.00 90.50 87 LEU A C 1
ATOM 639 O O . LEU A 1 87 ? 5.038 -10.943 -7.496 1.00 90.50 87 LEU A O 1
ATOM 643 N N . PRO A 1 88 ? 6.745 -9.480 -7.509 1.00 91.44 88 PRO A N 1
ATOM 644 C CA . PRO A 1 88 ? 6.671 -9.226 -6.068 1.00 91.44 88 PRO A CA 1
ATOM 645 C C . PRO A 1 88 ? 5.324 -8.628 -5.636 1.00 91.44 88 PRO A C 1
ATOM 647 O O . PRO A 1 88 ? 4.860 -8.866 -4.526 1.00 91.44 88 PRO A O 1
ATOM 650 N N . SER A 1 89 ? 4.661 -7.874 -6.518 1.00 89.62 89 SER A N 1
ATOM 651 C CA . SER A 1 89 ? 3.321 -7.346 -6.247 1.00 89.62 89 SER A CA 1
ATOM 652 C C . SER A 1 89 ? 2.265 -8.456 -6.232 1.00 89.62 89 SER A C 1
ATOM 654 O O . SER A 1 89 ? 1.396 -8.450 -5.364 1.00 89.62 89 SER A O 1
ATOM 656 N N . ALA A 1 90 ? 2.343 -9.414 -7.159 1.00 90.50 90 ALA A N 1
ATOM 657 C CA . ALA A 1 90 ? 1.427 -10.550 -7.212 1.00 90.50 90 ALA A CA 1
ATOM 658 C C . ALA A 1 90 ? 1.643 -11.513 -6.036 1.00 90.50 90 ALA A C 1
ATOM 660 O O . ALA A 1 90 ? 0.673 -11.959 -5.427 1.00 90.50 90 ALA A O 1
ATOM 661 N N . THR A 1 91 ? 2.900 -11.798 -5.682 1.00 91.56 91 THR A N 1
ATOM 662 C CA . THR A 1 91 ? 3.212 -12.627 -4.511 1.00 91.56 91 THR A CA 1
ATOM 663 C C . THR A 1 91 ? 2.781 -11.940 -3.221 1.00 91.56 91 THR A C 1
ATOM 665 O O . THR A 1 91 ? 2.159 -12.586 -2.388 1.00 91.56 91 THR A O 1
ATOM 668 N N . GLY A 1 92 ? 3.023 -10.633 -3.077 1.00 90.31 92 GLY A N 1
ATOM 669 C CA . GLY A 1 92 ? 2.552 -9.855 -1.932 1.00 90.31 92 GLY A CA 1
ATOM 670 C C . GLY A 1 92 ? 1.031 -9.906 -1.777 1.00 90.31 92 GLY A C 1
ATOM 671 O O . GLY A 1 92 ? 0.542 -10.178 -0.687 1.00 90.31 92 GLY A O 1
ATOM 672 N N . ALA A 1 93 ? 0.280 -9.738 -2.870 1.00 89.62 93 ALA A N 1
ATOM 673 C CA . ALA A 1 93 ? -1.178 -9.850 -2.846 1.00 89.62 93 ALA A CA 1
ATOM 674 C C . ALA A 1 93 ? -1.653 -11.249 -2.415 1.00 89.62 93 ALA A C 1
ATOM 676 O O . ALA A 1 93 ? -2.558 -11.361 -1.592 1.00 89.62 93 ALA A O 1
ATOM 677 N N . ALA A 1 94 ? -1.018 -12.310 -2.923 1.00 92.62 94 ALA A N 1
ATOM 678 C CA . ALA A 1 94 ? -1.336 -13.678 -2.519 1.00 92.62 94 ALA A CA 1
ATOM 679 C C . ALA A 1 94 ? -1.017 -13.926 -1.035 1.00 92.62 94 ALA A C 1
ATOM 681 O O . ALA A 1 94 ? -1.835 -14.493 -0.320 1.00 92.62 94 ALA A O 1
ATOM 682 N N . LEU A 1 95 ? 0.142 -13.470 -0.553 1.00 91.94 95 LEU A N 1
ATOM 683 C CA . LEU A 1 95 ? 0.532 -13.617 0.851 1.00 91.94 95 LEU A CA 1
ATOM 684 C C . LEU A 1 95 ? -0.429 -12.880 1.783 1.00 91.94 95 LEU A C 1
ATOM 686 O O . LEU A 1 95 ? -0.829 -13.447 2.792 1.00 91.94 95 LEU A O 1
ATOM 690 N N . VAL A 1 96 ? -0.838 -11.658 1.430 1.00 89.69 96 VAL A N 1
ATOM 691 C CA . VAL A 1 96 ? -1.837 -10.913 2.207 1.00 89.69 96 VAL A CA 1
ATOM 692 C C . VAL A 1 96 ? -3.160 -11.673 2.246 1.00 89.69 96 VAL A C 1
ATOM 694 O O . VAL A 1 96 ? -3.710 -11.857 3.323 1.00 89.69 96 VAL A O 1
ATOM 697 N N . TYR A 1 97 ? -3.627 -12.186 1.106 1.00 88.94 97 TYR A N 1
ATOM 698 C CA . TYR A 1 97 ? -4.883 -12.933 1.034 1.00 88.94 97 TYR A CA 1
ATOM 699 C C . TYR A 1 97 ? -4.882 -14.221 1.877 1.00 88.94 97 TYR A C 1
ATOM 701 O O . TYR A 1 97 ? -5.898 -14.554 2.478 1.00 88.94 97 TYR A O 1
ATOM 709 N N . TYR A 1 98 ? -3.762 -14.952 1.927 1.00 90.81 98 TYR A N 1
ATOM 710 C CA . TYR A 1 98 ? -3.701 -16.246 2.618 1.00 90.81 98 TYR A CA 1
ATOM 711 C C . TYR A 1 98 ? -3.235 -16.181 4.077 1.00 90.81 98 TYR A C 1
ATOM 713 O O . TYR A 1 98 ? -3.592 -17.066 4.852 1.00 90.81 98 TYR A O 1
ATOM 721 N N . LEU A 1 99 ? -2.400 -15.207 4.450 1.00 89.62 99 LEU A N 1
ATOM 722 C CA . LEU A 1 99 ? -1.718 -15.201 5.752 1.00 89.62 99 LEU A CA 1
ATOM 723 C C . LEU A 1 99 ? -2.184 -14.093 6.693 1.00 89.62 99 LEU A C 1
ATOM 725 O O . LEU A 1 99 ? -1.996 -14.226 7.900 1.00 89.62 99 LEU A O 1
ATOM 729 N N . VAL A 1 100 ? -2.727 -12.990 6.172 1.00 88.44 100 VAL A N 1
ATOM 730 C CA . VAL A 1 100 ? -3.041 -11.825 7.002 1.00 88.44 100 VAL A CA 1
ATOM 731 C C . VAL A 1 100 ? -4.473 -11.949 7.522 1.00 88.44 100 VAL A C 1
ATOM 733 O O . VAL A 1 100 ? -5.402 -11.966 6.714 1.00 88.44 100 VAL A O 1
ATOM 736 N N . PRO A 1 101 ? -4.677 -12.042 8.851 1.00 88.06 101 PRO A N 1
ATOM 737 C CA . PRO A 1 101 ? -6.016 -12.027 9.413 1.00 88.06 101 PRO A CA 1
ATOM 738 C C . PRO A 1 101 ? -6.651 -10.646 9.230 1.00 88.06 101 PRO A C 1
ATOM 740 O O . PRO A 1 101 ? -5.964 -9.621 9.203 1.00 88.06 101 PRO A O 1
ATOM 743 N N . GLU A 1 102 ? -7.976 -10.619 9.143 1.00 87.69 102 GLU A N 1
ATOM 744 C CA . GLU A 1 102 ? -8.720 -9.364 9.173 1.00 87.69 102 GLU A CA 1
ATOM 745 C C . GLU A 1 102 ? -8.571 -8.659 10.526 1.00 87.69 102 GLU A C 1
ATOM 747 O O . GLU A 1 102 ? -8.220 -9.260 11.546 1.00 87.69 102 GLU A O 1
ATOM 752 N N . SER A 1 103 ? -8.833 -7.352 10.533 1.00 89.38 103 SER A N 1
ATOM 753 C CA . SER A 1 103 ? -8.778 -6.561 11.757 1.00 89.38 103 SER A CA 1
ATOM 754 C C . SER A 1 103 ? -9.837 -7.036 12.761 1.00 89.38 103 SER A C 1
ATOM 756 O O . SER A 1 103 ? -11.018 -7.084 12.407 1.00 89.38 103 SER A O 1
ATOM 758 N N . PRO A 1 104 ? -9.473 -7.277 14.037 1.00 87.75 104 PRO A N 1
ATOM 759 C CA . PRO A 1 104 ? -10.443 -7.618 15.075 1.00 87.75 104 PRO A CA 1
ATOM 760 C C . PRO A 1 104 ? -11.560 -6.583 15.212 1.00 87.75 104 PRO A C 1
ATOM 762 O O . PRO A 1 104 ? -12.711 -6.929 15.466 1.00 87.75 104 PRO A O 1
ATOM 765 N N . ARG A 1 105 ? -11.227 -5.302 15.011 1.00 86.81 105 ARG A N 1
ATOM 766 C CA . ARG A 1 105 ? -12.192 -4.205 15.066 1.00 86.81 105 ARG A CA 1
ATOM 767 C C . ARG A 1 105 ? -13.170 -4.276 13.902 1.00 86.81 105 ARG A C 1
ATOM 769 O O . ARG A 1 105 ? -14.359 -4.064 14.104 1.00 86.81 105 ARG A O 1
ATOM 776 N N . PHE A 1 106 ? -12.676 -4.563 12.700 1.00 87.88 106 PHE A N 1
ATOM 777 C CA . PHE A 1 106 ? -13.524 -4.725 11.523 1.00 87.88 106 PHE A CA 1
ATOM 778 C C . PHE A 1 106 ? -14.505 -5.886 11.712 1.00 87.88 106 PHE A C 1
ATOM 780 O O . PHE A 1 106 ? -15.706 -5.670 11.565 1.00 87.88 106 PHE A O 1
ATOM 787 N N . SER A 1 107 ? -14.028 -7.063 12.132 1.00 86.50 107 SER A N 1
ATOM 788 C CA . SER A 1 107 ? -14.900 -8.215 12.398 1.00 86.50 107 SER A CA 1
ATOM 789 C C . SER A 1 107 ? -15.927 -7.924 13.500 1.00 86.50 107 SER A C 1
ATOM 791 O O . SER A 1 107 ? -17.095 -8.264 13.344 1.00 86.50 107 SER A O 1
ATOM 793 N N . ALA A 1 108 ? -15.543 -7.228 14.579 1.00 86.62 108 ALA A N 1
ATOM 794 C CA . ALA A 1 108 ? -16.481 -6.862 15.646 1.00 86.62 108 ALA A CA 1
ATOM 795 C C . ALA A 1 108 ? -17.565 -5.875 15.180 1.00 86.62 108 ALA A C 1
ATOM 797 O O . ALA A 1 108 ? -18.713 -5.972 15.609 1.00 86.62 108 ALA A O 1
ATOM 798 N N . LEU A 1 109 ? -17.220 -4.934 14.294 1.00 84.38 109 LEU A N 1
ATOM 799 C CA . LEU A 1 109 ? -18.179 -3.982 13.730 1.00 84.38 109 LEU A CA 1
ATOM 800 C C . LEU A 1 109 ? -19.191 -4.651 12.791 1.00 84.38 109 LEU A C 1
ATOM 802 O O . LEU A 1 109 ? -20.325 -4.196 12.759 1.00 84.38 109 LEU A O 1
ATOM 806 N N . HIS A 1 110 ? -18.820 -5.726 12.090 1.00 84.19 110 HIS A N 1
ATOM 807 C CA . HIS A 1 110 ? -19.724 -6.500 11.218 1.00 84.19 110 HIS A CA 1
ATOM 808 C C . HIS A 1 110 ? -20.456 -7.630 11.967 1.00 84.19 110 HIS A C 1
ATOM 810 O O . HIS A 1 110 ? -20.994 -8.549 11.359 1.00 84.19 110 HIS A O 1
ATOM 816 N N . GLY A 1 111 ? -20.442 -7.618 13.305 1.00 81.75 111 GLY A N 1
ATOM 817 C CA . GLY A 1 111 ? -21.125 -8.624 14.125 1.00 81.75 111 GLY A CA 1
ATOM 818 C C . GLY A 1 111 ? -20.432 -9.991 14.193 1.00 81.75 111 GLY A C 1
ATOM 819 O O . GLY A 1 111 ? -20.919 -10.893 14.874 1.00 81.75 111 GLY A O 1
ATOM 820 N N . GLU A 1 112 ? -19.264 -10.162 13.569 1.00 86.44 112 GLU A N 1
ATOM 821 C CA . GLU A 1 112 ? -18.461 -11.388 13.623 1.00 86.44 112 GLU A CA 1
ATOM 822 C C . GLU A 1 112 ? -17.613 -11.452 14.910 1.00 86.44 112 GLU A C 1
ATOM 824 O O . GLU A 1 112 ? -16.379 -11.543 14.885 1.00 86.44 112 GLU A O 1
ATOM 829 N N . PHE A 1 113 ? -18.276 -11.401 16.070 1.00 86.81 113 PHE A N 1
ATOM 830 C CA . PHE A 1 113 ? -17.620 -11.316 17.381 1.00 86.81 113 PHE A CA 1
ATOM 831 C C . 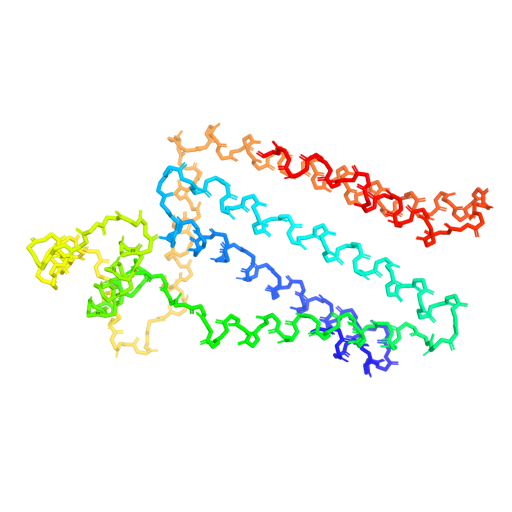PHE A 1 113 ? -16.690 -12.497 17.673 1.00 86.81 113 PHE A C 1
ATOM 833 O O . PHE A 1 113 ? -15.627 -12.313 18.260 1.00 86.81 113 PHE A O 1
ATOM 840 N N . GLU A 1 114 ? -17.037 -13.700 17.213 1.00 86.50 114 GLU A N 1
ATOM 841 C CA . GLU A 1 114 ? -16.209 -14.894 17.407 1.00 86.50 114 GLU A CA 1
ATOM 842 C C . GLU A 1 114 ? -14.847 -14.769 16.702 1.00 86.50 114 GLU A C 1
ATOM 844 O O . GLU A 1 114 ? -13.803 -15.080 17.284 1.00 86.50 114 GLU A O 1
ATOM 849 N N . LYS A 1 115 ? -14.825 -14.234 15.471 1.00 86.44 115 LYS A N 1
ATOM 850 C CA . LYS A 1 115 ? -13.570 -13.965 14.754 1.00 86.44 115 LYS A CA 1
ATOM 851 C C . LYS A 1 115 ? -12.773 -12.862 15.444 1.00 86.44 115 LYS A C 1
ATOM 853 O O . LYS A 1 115 ? -11.563 -13.011 15.610 1.00 86.44 115 LYS A O 1
ATOM 858 N N . ALA A 1 116 ? -13.441 -11.797 15.888 1.00 86.75 116 ALA A N 1
ATOM 859 C CA . ALA A 1 116 ? -12.798 -10.695 16.598 1.00 86.75 116 ALA A CA 1
ATOM 860 C C . ALA A 1 116 ? -12.097 -11.166 17.883 1.00 86.75 116 ALA A C 1
ATOM 862 O O . ALA A 1 116 ? -10.931 -10.830 18.105 1.00 86.75 116 ALA A O 1
ATOM 863 N N . VAL A 1 117 ? -12.764 -12.001 18.688 1.00 87.94 117 VAL A N 1
ATOM 864 C CA . VAL A 1 117 ? -12.190 -12.625 19.891 1.00 87.94 117 VAL A CA 1
ATOM 865 C C . VAL A 1 117 ? -10.984 -13.487 19.531 1.00 87.94 117 VAL A C 1
ATOM 867 O O . VAL A 1 117 ? -9.909 -13.316 20.103 1.00 87.94 117 VAL A O 1
ATOM 870 N N . LYS A 1 118 ? -11.123 -14.369 18.532 1.00 88.38 118 LYS A N 1
ATOM 871 C CA . LYS A 1 118 ? -10.048 -15.272 18.104 1.00 88.38 118 LYS A CA 1
ATOM 872 C C . LYS A 1 118 ? -8.791 -14.520 17.672 1.00 88.38 118 LYS A C 1
ATOM 874 O O . LYS A 1 118 ? -7.695 -14.880 18.097 1.00 88.38 118 LYS A O 1
ATOM 879 N N . VAL A 1 119 ? -8.930 -13.492 16.832 1.00 86.94 119 VAL A N 1
ATOM 880 C CA . VAL A 1 119 ? -7.778 -12.703 16.365 1.00 86.94 119 VAL A CA 1
ATOM 881 C C . VAL A 1 119 ? -7.191 -11.884 17.516 1.00 86.94 119 VAL A C 1
ATOM 883 O O . VAL A 1 119 ? -5.974 -11.831 17.652 1.00 86.94 119 VAL A O 1
ATOM 886 N N . THR A 1 120 ? -8.017 -11.310 18.396 1.00 85.56 120 THR A N 1
ATOM 887 C CA . THR A 1 120 ? -7.516 -10.530 19.543 1.00 85.56 120 THR A CA 1
ATOM 888 C C . THR A 1 120 ? -6.741 -11.398 20.535 1.00 85.56 120 THR A C 1
ATOM 890 O O . THR A 1 120 ? -5.641 -11.023 20.934 1.00 85.56 120 THR A O 1
ATOM 893 N N . ASN A 1 121 ? -7.250 -12.586 20.871 1.00 85.69 121 ASN A N 1
ATOM 894 C CA . ASN A 1 121 ? -6.566 -13.527 21.762 1.00 85.69 121 ASN A CA 1
ATOM 895 C C . ASN A 1 121 ? -5.294 -14.102 21.114 1.00 85.69 121 ASN A C 1
ATOM 897 O O . ASN A 1 121 ? -4.266 -14.224 21.780 1.00 85.69 121 ASN A O 1
ATOM 901 N N . MET A 1 122 ? -5.312 -14.367 19.799 1.00 84.94 122 MET A N 1
ATOM 902 C CA . MET A 1 122 ? -4.110 -14.728 19.036 1.00 84.94 122 MET A CA 1
ATOM 903 C C . MET A 1 122 ? -3.038 -13.633 19.147 1.00 84.94 122 MET A C 1
ATOM 905 O O . MET A 1 122 ? -1.892 -13.924 19.488 1.00 84.94 122 MET A O 1
ATOM 909 N N . LEU A 1 123 ? -3.401 -12.369 18.915 1.00 83.62 123 LEU A N 1
ATOM 910 C CA . LEU A 1 123 ? -2.483 -11.238 19.063 1.00 83.62 123 LEU A CA 1
ATOM 911 C C . LEU A 1 123 ? -1.979 -11.105 20.508 1.00 83.62 123 LEU A C 1
ATOM 913 O O . LEU A 1 123 ? -0.785 -10.897 20.711 1.00 83.62 123 LEU A O 1
ATOM 917 N N . GLY A 1 124 ? -2.860 -11.282 21.500 1.00 80.38 124 GLY A N 1
ATOM 918 C CA . GLY A 1 124 ? -2.529 -11.333 22.929 1.00 80.38 124 GLY A CA 1
ATOM 919 C C . GLY A 1 124 ? -1.422 -12.336 23.241 1.00 80.38 124 GLY A C 1
ATOM 920 O O . GLY A 1 124 ? -0.420 -11.973 23.857 1.00 80.38 124 GLY A O 1
ATOM 921 N N . SER A 1 125 ? -1.552 -13.558 22.718 1.00 79.31 125 SER A N 1
ATOM 922 C CA . SER A 1 125 ? -0.557 -14.619 22.904 1.00 79.31 125 SER A CA 1
ATOM 923 C C . SER A 1 125 ? 0.803 -14.286 22.272 1.00 79.31 125 SER A C 1
ATOM 925 O O . SER A 1 125 ? 1.845 -14.518 22.883 1.00 79.31 125 SER A O 1
ATOM 927 N N . TYR A 1 126 ? 0.827 -13.661 21.087 1.00 77.12 126 TYR A N 1
ATOM 928 C CA . TYR A 1 126 ? 2.077 -13.234 20.443 1.00 77.12 126 TYR A CA 1
ATOM 929 C C . TYR A 1 126 ? 2.761 -12.062 21.150 1.00 77.12 126 TYR A C 1
ATOM 931 O O . TYR A 1 126 ? 3.971 -11.882 21.011 1.00 77.12 126 TYR A O 1
ATOM 939 N N . MET A 1 127 ? 2.006 -11.266 21.907 1.00 75.06 127 MET A N 1
ATOM 940 C CA . MET A 1 127 ? 2.536 -10.156 22.698 1.00 75.06 127 MET A CA 1
ATOM 941 C C . MET A 1 127 ? 3.202 -10.602 24.007 1.00 75.06 127 MET A C 1
ATOM 943 O O . MET A 1 127 ? 3.765 -9.758 24.702 1.00 75.06 127 MET A O 1
ATOM 947 N N . GLY A 1 128 ? 3.173 -11.897 24.339 1.00 67.44 128 GLY A N 1
ATOM 948 C CA . GLY A 1 128 ? 3.758 -12.415 25.578 1.00 67.44 128 GLY A CA 1
ATOM 949 C C . GLY A 1 128 ? 2.944 -12.075 26.826 1.00 67.44 128 GLY A C 1
ATOM 950 O O . GLY A 1 128 ? 3.445 -12.234 27.936 1.00 67.44 128 GLY A O 1
ATOM 951 N N . ASN A 1 129 ? 1.696 -11.628 26.655 1.00 68.44 129 ASN A N 1
ATOM 952 C CA . ASN A 1 129 ? 0.716 -11.766 27.718 1.00 68.44 129 ASN A CA 1
ATOM 953 C C . ASN A 1 129 ? 0.441 -13.268 27.801 1.00 68.44 129 ASN A C 1
ATOM 955 O O . ASN A 1 129 ? -0.080 -13.834 26.838 1.00 68.44 129 ASN A O 1
ATOM 959 N N . ASP A 1 130 ? 0.848 -13.921 28.891 1.00 57.88 130 ASP A N 1
ATOM 960 C CA . ASP A 1 130 ? 0.361 -15.263 29.205 1.00 57.88 130 ASP A CA 1
ATOM 961 C C . ASP A 1 130 ? -1.154 -15.131 29.333 1.00 57.88 130 ASP A C 1
ATOM 963 O O . ASP A 1 130 ? -1.671 -14.693 30.358 1.00 57.88 130 ASP A O 1
ATOM 967 N N . VAL A 1 131 ? -1.863 -15.406 28.239 1.00 56.03 131 VAL A N 1
ATOM 968 C CA . VAL A 1 131 ? -3.317 -15.480 28.222 1.00 56.03 131 VAL A CA 1
ATOM 969 C C . VAL A 1 131 ? -3.655 -16.733 29.021 1.00 5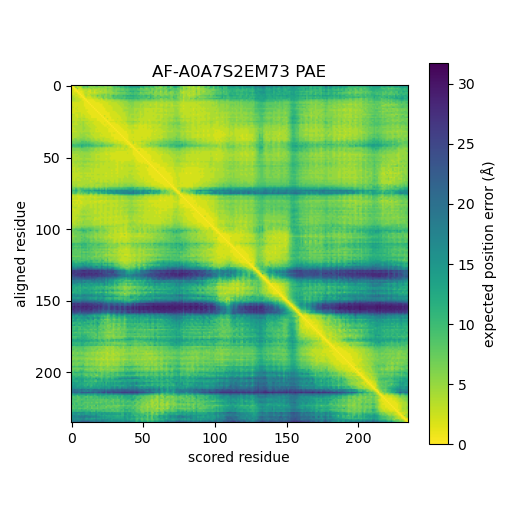6.03 131 VAL A C 1
ATOM 971 O O . VAL A 1 131 ? -3.810 -17.821 28.469 1.00 56.03 131 VAL A O 1
ATOM 974 N N . HIS A 1 132 ? -3.656 -16.611 30.348 1.00 57.41 132 HIS A N 1
ATOM 975 C CA . HIS A 1 132 ? -4.341 -17.563 31.201 1.00 57.41 132 HIS A CA 1
ATOM 976 C C . HIS A 1 132 ? -5.817 -17.563 30.788 1.00 57.41 132 HIS A C 1
ATOM 978 O O . HIS A 1 132 ? -6.341 -16.522 30.396 1.00 57.41 132 HIS A O 1
ATOM 984 N N . ASP A 1 133 ? -6.472 -18.726 30.838 1.00 58.72 133 ASP A N 1
ATOM 985 C CA . ASP A 1 133 ? -7.874 -18.898 30.409 1.00 58.72 133 ASP A CA 1
ATOM 986 C C . ASP A 1 133 ? -8.820 -17.857 31.051 1.00 58.72 133 ASP A C 1
ATOM 988 O O . ASP A 1 133 ? -9.822 -17.486 30.448 1.00 58.72 133 ASP A O 1
ATOM 992 N N . ASP A 1 134 ? -8.459 -17.338 32.232 1.00 58.25 134 ASP A N 1
ATOM 993 C CA . ASP A 1 134 ? -9.206 -16.317 32.977 1.00 58.25 134 ASP A CA 1
ATOM 994 C C . ASP A 1 134 ? -9.007 -14.866 32.468 1.00 58.25 134 ASP A C 1
ATOM 996 O O . ASP A 1 134 ? -9.858 -14.020 32.731 1.00 58.25 134 ASP A O 1
ATOM 1000 N N . ASP A 1 135 ? -7.923 -14.566 31.737 1.00 63.66 135 ASP A N 1
ATOM 1001 C CA . ASP A 1 135 ? -7.612 -13.233 31.171 1.00 63.66 135 ASP A CA 1
ATOM 1002 C C . ASP A 1 135 ? -7.897 -13.149 29.653 1.00 63.66 135 ASP A C 1
ATOM 1004 O O . ASP A 1 135 ? -7.682 -12.111 29.014 1.00 63.66 135 ASP A O 1
ATOM 1008 N N . ALA A 1 136 ? -8.350 -14.250 29.043 1.00 73.06 136 ALA A N 1
ATOM 1009 C CA . ALA A 1 136 ? -8.745 -14.280 27.642 1.00 73.06 136 ALA A CA 1
ATOM 1010 C C . ALA A 1 136 ? -10.025 -13.461 27.435 1.00 73.06 136 ALA A C 1
ATOM 1012 O O . ALA A 1 136 ? -11.018 -13.666 28.130 1.00 73.06 136 ALA A O 1
ATOM 1013 N N . LEU A 1 137 ? -10.038 -12.584 26.426 1.00 78.00 137 LEU A N 1
ATOM 1014 C CA . LEU A 1 137 ? -11.253 -11.850 26.076 1.00 78.00 137 LEU A CA 1
ATOM 1015 C C . LEU A 1 137 ? -12.354 -12.839 25.706 1.00 78.00 137 LEU A C 1
ATOM 1017 O O . LEU A 1 137 ? -12.180 -13.675 24.812 1.00 78.00 137 LEU A O 1
ATOM 1021 N N . THR A 1 138 ? -13.490 -12.713 26.379 1.00 81.62 138 THR A N 1
ATOM 1022 C CA . THR A 1 138 ? -14.676 -13.523 26.122 1.00 81.62 138 THR A CA 1
ATOM 1023 C C . THR A 1 138 ? -15.550 -12.888 25.044 1.00 81.62 138 THR A C 1
ATOM 1025 O O . THR A 1 138 ? -15.500 -11.685 24.763 1.00 81.62 138 THR A O 1
ATOM 1028 N N . LEU A 1 139 ? -16.395 -13.712 24.423 1.00 81.62 139 LEU A N 1
ATOM 1029 C CA . LEU A 1 139 ? -17.345 -13.244 23.414 1.00 81.62 139 LEU A CA 1
ATOM 1030 C C . LEU A 1 139 ? -18.335 -12.223 23.985 1.00 81.62 139 LEU A C 1
ATOM 1032 O O . LEU A 1 139 ? -18.652 -11.244 23.313 1.00 81.62 139 LEU A O 1
ATOM 1036 N N . GLU A 1 140 ? -18.756 -12.405 25.237 1.00 80.31 140 GLU A N 1
ATOM 1037 C CA . GLU A 1 140 ? -19.677 -11.494 25.918 1.00 80.31 140 GLU A CA 1
ATOM 1038 C C . GLU A 1 140 ? -19.058 -10.109 26.148 1.00 80.31 140 GLU A C 1
ATOM 1040 O O . GLU A 1 140 ? -19.722 -9.097 25.921 1.00 80.31 140 GLU A O 1
ATOM 1045 N N . GLU A 1 141 ? -17.778 -10.038 26.523 1.00 81.94 141 GLU A N 1
ATOM 1046 C CA . GLU A 1 141 ? -17.070 -8.769 26.734 1.00 81.94 141 GLU A CA 1
ATOM 1047 C C . GLU A 1 141 ? -16.906 -7.974 25.438 1.00 81.94 141 GLU A C 1
ATOM 1049 O O . GLU A 1 141 ? -17.153 -6.763 25.411 1.00 81.94 141 GLU A O 1
ATOM 1054 N N . VAL A 1 142 ? -16.527 -8.644 24.344 1.00 81.50 142 VAL A N 1
ATOM 1055 C CA . VAL A 1 142 ? -16.388 -7.997 23.031 1.00 81.50 142 VAL A CA 1
ATOM 1056 C C . VAL A 1 142 ? -17.755 -7.558 22.510 1.00 81.50 142 VAL A C 1
ATOM 1058 O O . VAL A 1 142 ? -17.905 -6.418 22.068 1.00 81.50 142 VAL A O 1
ATOM 1061 N N . GLN A 1 143 ? -18.773 -8.413 22.617 1.00 83.38 143 GLN A N 1
ATOM 1062 C CA . GLN A 1 143 ? -20.133 -8.079 22.202 1.00 83.38 143 GLN A CA 1
ATOM 1063 C C . GLN A 1 143 ? -20.695 -6.904 23.010 1.00 83.38 143 GLN A C 1
ATOM 1065 O O . GLN A 1 143 ? -21.312 -6.010 22.435 1.00 83.38 143 GLN A O 1
ATOM 1070 N N . HIS A 1 144 ? -20.450 -6.856 24.321 1.00 83.94 144 HIS A N 1
ATOM 1071 C CA . HIS A 1 144 ? -20.845 -5.732 25.165 1.00 83.94 144 HIS A CA 1
ATOM 1072 C C . HIS A 1 144 ? -20.140 -4.432 24.749 1.00 83.94 144 HIS A C 1
ATOM 1074 O O . HIS A 1 144 ? -20.797 -3.403 24.606 1.00 83.94 144 HIS A O 1
ATOM 1080 N N . CYS A 1 145 ? -18.825 -4.473 24.502 1.00 83.44 145 CYS A N 1
ATOM 1081 C CA . CYS A 1 145 ? -18.054 -3.301 24.072 1.00 83.44 145 CYS A CA 1
ATOM 1082 C C . CYS A 1 145 ? -18.523 -2.725 22.730 1.00 83.44 145 CYS A C 1
ATOM 1084 O O . CYS A 1 145 ? -18.503 -1.509 22.545 1.00 83.44 145 CYS A O 1
ATOM 1086 N N . TYR A 1 146 ? -18.927 -3.584 21.792 1.00 83.00 146 TYR A N 1
ATOM 1087 C CA . TYR A 1 146 ? -19.297 -3.174 20.436 1.00 83.00 146 TYR A CA 1
ATOM 1088 C C . TYR A 1 146 ? -20.805 -3.070 20.203 1.00 83.00 146 TYR A C 1
ATOM 1090 O O . TYR A 1 146 ? -21.197 -2.639 19.124 1.00 83.00 146 TYR A O 1
ATOM 1098 N N . LYS A 1 147 ? -21.649 -3.383 21.195 1.00 77.56 147 LYS A N 1
ATOM 1099 C CA . LYS A 1 147 ? -23.116 -3.468 21.069 1.00 77.56 147 LYS A CA 1
ATOM 1100 C C . LYS A 1 147 ? -23.763 -2.269 20.367 1.00 77.56 147 LYS A C 1
ATOM 1102 O O . LYS A 1 147 ? -24.594 -2.462 19.490 1.00 77.56 147 LYS A O 1
ATOM 1107 N N . ASP A 1 148 ? -23.357 -1.052 20.726 1.00 78.44 148 ASP A N 1
ATOM 1108 C CA . ASP A 1 148 ? -23.914 0.195 20.171 1.00 78.44 148 ASP A CA 1
ATOM 1109 C C . ASP A 1 148 ? -23.176 0.681 18.909 1.00 78.44 148 ASP A C 1
ATOM 1111 O O . ASP A 1 148 ? -23.523 1.705 18.326 1.00 78.44 148 ASP A O 1
ATOM 1115 N N . SER A 1 149 ? -22.109 -0.019 18.520 1.00 78.50 149 SER A N 1
ATOM 1116 C CA . SER A 1 149 ? -21.234 0.320 17.393 1.00 78.50 149 SER A CA 1
ATOM 1117 C C . SER A 1 149 ? -21.326 -0.675 16.239 1.00 78.50 149 SER A C 1
ATOM 1119 O O . SER A 1 149 ? -20.684 -0.441 15.216 1.00 78.50 149 SER A O 1
ATOM 1121 N N . VAL A 1 150 ? -22.080 -1.771 16.395 1.00 76.69 150 VAL A N 1
ATOM 1122 C CA . VAL A 1 150 ? -22.312 -2.746 15.325 1.00 76.69 150 VAL A CA 1
ATOM 1123 C C . VAL A 1 150 ? -22.895 -2.013 14.129 1.00 76.69 150 VAL A C 1
ATOM 1125 O O . VAL A 1 150 ? -23.916 -1.331 14.231 1.00 76.69 150 VAL A O 1
ATOM 1128 N N . ILE A 1 151 ? -22.223 -2.148 12.995 1.00 70.00 151 ILE A N 1
ATOM 1129 C CA . ILE A 1 151 ? -22.783 -1.777 11.712 1.00 70.00 151 ILE A CA 1
ATOM 1130 C C . ILE A 1 151 ? -23.873 -2.814 11.473 1.00 70.00 151 ILE A C 1
ATOM 1132 O O . ILE A 1 151 ? -23.582 -3.978 11.215 1.00 70.00 151 ILE A O 1
ATOM 1136 N N . GLN A 1 152 ? -25.130 -2.415 11.659 1.00 59.09 152 GLN A N 1
ATOM 1137 C CA . GLN A 1 152 ? -26.238 -3.172 11.103 1.00 59.09 152 GLN A CA 1
ATOM 1138 C C . GLN A 1 152 ? -26.048 -3.108 9.591 1.00 59.09 152 GLN A C 1
ATOM 1140 O O . GLN A 1 152 ? -26.324 -2.082 8.966 1.00 59.09 152 GLN A O 1
ATOM 1145 N N . ASP A 1 153 ? -25.493 -4.181 9.032 1.00 51.28 153 ASP A N 1
ATOM 1146 C CA . ASP A 1 153 ? -25.781 -4.562 7.662 1.00 51.28 153 ASP A CA 1
ATOM 1147 C C . ASP A 1 153 ? -27.281 -4.868 7.665 1.00 51.28 153 ASP A C 1
ATOM 1149 O O . ASP A 1 153 ? -27.711 -5.994 7.901 1.00 51.28 153 ASP A O 1
ATOM 1153 N N . ASP A 1 154 ? -28.102 -3.820 7.561 1.00 44.59 154 ASP A N 1
ATOM 1154 C CA . ASP A 1 154 ? -29.471 -4.007 7.123 1.00 44.59 154 ASP A CA 1
ATOM 1155 C C . ASP A 1 154 ? -29.331 -4.754 5.790 1.00 44.59 154 ASP A C 1
ATOM 1157 O O . ASP A 1 154 ? -28.738 -4.221 4.848 1.00 44.59 154 ASP A O 1
ATOM 1161 N N . ASP A 1 155 ? -29.822 -5.996 5.734 1.00 43.22 155 ASP A N 1
ATOM 1162 C CA . ASP A 1 155 ? -30.009 -6.823 4.529 1.00 43.22 155 ASP A CA 1
ATOM 1163 C C . ASP A 1 155 ? -30.993 -6.151 3.532 1.00 43.22 155 ASP A C 1
ATOM 1165 O O . ASP A 1 155 ? -31.802 -6.803 2.875 1.00 43.22 155 ASP A O 1
ATOM 1169 N N . ASP A 1 156 ? -30.960 -4.825 3.424 1.00 42.50 156 ASP A N 1
ATOM 1170 C CA . ASP A 1 156 ? -31.479 -4.060 2.312 1.00 42.50 156 ASP A CA 1
ATOM 1171 C C . ASP A 1 156 ? -30.313 -3.882 1.328 1.00 42.50 156 ASP A C 1
ATOM 1173 O O . ASP A 1 156 ? -29.568 -2.896 1.348 1.00 42.50 156 ASP A O 1
ATOM 1177 N N . ASP A 1 157 ? -30.211 -4.814 0.377 1.00 48.47 157 ASP A N 1
ATOM 1178 C CA . ASP A 1 157 ? -29.464 -4.651 -0.883 1.00 48.47 157 ASP A CA 1
ATOM 1179 C C . ASP A 1 157 ? -29.860 -3.356 -1.656 1.00 48.47 157 ASP A C 1
ATOM 1181 O O . ASP A 1 157 ? -29.231 -2.997 -2.653 1.00 48.47 157 ASP A O 1
ATOM 1185 N N . ASP A 1 158 ? -30.859 -2.615 -1.156 1.00 48.84 158 ASP A N 1
ATOM 1186 C CA . ASP A 1 158 ? -31.343 -1.303 -1.581 1.00 48.84 158 ASP A CA 1
ATOM 1187 C C . ASP A 1 158 ? -30.839 -0.120 -0.707 1.00 48.84 158 ASP A C 1
ATOM 1189 O O . ASP A 1 158 ? -31.454 0.953 -0.701 1.00 48.84 158 ASP A O 1
ATOM 1193 N N . GLU A 1 159 ? -29.719 -0.227 0.028 1.00 54.19 159 GLU A N 1
ATOM 1194 C CA . GLU A 1 159 ? -29.037 0.974 0.549 1.00 54.19 159 GLU A CA 1
ATOM 1195 C C . GLU A 1 159 ? -28.568 1.852 -0.635 1.00 54.19 159 GLU A C 1
ATOM 1197 O O . GLU A 1 159 ? -27.474 1.690 -1.184 1.00 54.19 159 GLU A O 1
ATOM 1202 N N . ASP A 1 160 ? -29.431 2.800 -1.019 1.00 63.50 160 ASP A N 1
ATOM 1203 C CA . ASP A 1 160 ? -29.280 3.756 -2.116 1.00 63.50 160 ASP A CA 1
ATOM 1204 C C . ASP A 1 160 ? -27.833 4.291 -2.139 1.00 63.50 160 ASP A C 1
ATOM 1206 O O . ASP A 1 160 ? -27.338 4.793 -1.127 1.00 63.50 160 ASP A O 1
ATOM 1210 N N . GLU A 1 161 ? -27.121 4.206 -3.269 1.00 71.44 161 GLU A N 1
ATOM 1211 C CA . GLU A 1 161 ? -25.706 4.618 -3.415 1.00 71.44 161 GLU A CA 1
ATOM 1212 C C . GLU A 1 161 ? -25.461 6.043 -2.862 1.00 71.44 161 GLU A C 1
ATOM 1214 O O . GLU A 1 161 ? -24.400 6.390 -2.327 1.00 71.44 161 GLU A O 1
ATOM 1219 N N . LYS A 1 162 ? -26.518 6.863 -2.897 1.00 72.06 162 LYS A N 1
ATOM 1220 C CA . LYS A 1 162 ? -26.616 8.194 -2.289 1.00 72.06 162 LYS A CA 1
ATOM 1221 C C . LYS A 1 162 ? -26.462 8.202 -0.765 1.00 72.06 162 LYS A C 1
ATOM 1223 O O . LYS A 1 162 ? -25.853 9.135 -0.244 1.00 72.06 162 LYS A O 1
ATOM 1228 N N . SER A 1 163 ? -26.998 7.217 -0.048 1.00 75.06 163 SER A N 1
ATOM 1229 C CA . SER A 1 163 ? -26.860 7.038 1.404 1.00 75.06 163 SER A CA 1
ATOM 1230 C C . SER A 1 163 ? -25.403 6.778 1.791 1.00 75.06 163 SER A C 1
ATOM 1232 O O . SER A 1 163 ? -24.846 7.512 2.614 1.00 75.06 163 SER A O 1
ATOM 1234 N N . LYS A 1 164 ? -24.731 5.835 1.113 1.00 76.62 164 LYS A N 1
ATOM 1235 C CA . LYS A 1 164 ? -23.298 5.546 1.313 1.00 76.62 164 LYS A CA 1
ATOM 1236 C C . LYS A 1 164 ? -22.433 6.767 1.000 1.00 76.62 164 LYS A C 1
ATOM 1238 O O . LYS A 1 164 ? -21.594 7.164 1.810 1.00 76.62 164 LYS A O 1
ATOM 1243 N N . MET A 1 165 ? -22.711 7.446 -0.116 1.00 77.75 165 MET A N 1
ATOM 1244 C CA . MET A 1 165 ? -22.041 8.697 -0.487 1.00 77.75 165 MET A CA 1
ATOM 1245 C C . MET A 1 165 ? -22.267 9.810 0.551 1.00 77.75 165 MET A C 1
ATOM 1247 O O . MET A 1 165 ? -21.354 10.579 0.857 1.00 77.75 165 MET A O 1
ATOM 1251 N N . LYS A 1 166 ? -23.470 9.903 1.130 1.00 83.81 166 LYS A N 1
ATOM 1252 C CA . LYS A 1 166 ? -23.804 10.877 2.179 1.00 83.81 166 LYS A CA 1
ATOM 1253 C C . LYS A 1 166 ? -23.055 10.581 3.478 1.00 83.81 166 LYS A C 1
ATOM 1255 O O . LYS A 1 166 ? -22.473 11.515 4.028 1.00 83.81 166 LYS A O 1
ATOM 1260 N N . LYS A 1 167 ? -23.011 9.319 3.926 1.00 80.31 167 LYS A N 1
ATOM 1261 C CA . LYS A 1 167 ? -22.216 8.876 5.087 1.00 80.31 167 LYS A CA 1
ATOM 1262 C C . LYS A 1 167 ? -20.727 9.182 4.863 1.00 80.31 167 LYS A C 1
ATOM 1264 O O . LYS A 1 167 ? -20.103 9.835 5.696 1.00 80.31 167 LYS A O 1
ATOM 1269 N N . ALA A 1 168 ? -20.177 8.841 3.694 1.00 80.62 168 ALA A N 1
ATOM 1270 C CA . ALA A 1 168 ? -18.791 9.154 3.334 1.00 80.62 168 ALA A CA 1
ATOM 1271 C C . ALA A 1 168 ? -18.508 10.667 3.351 1.00 80.62 168 ALA A C 1
ATOM 1273 O O . ALA A 1 168 ? -17.521 11.119 3.934 1.00 80.62 168 ALA A O 1
ATOM 1274 N N . LYS A 1 169 ? -19.408 11.474 2.778 1.00 85.00 169 LYS A N 1
ATOM 1275 C CA . LYS A 1 169 ? -19.300 12.938 2.785 1.00 85.00 169 LYS A CA 1
ATOM 1276 C C . LYS A 1 169 ? -19.362 13.513 4.201 1.00 85.00 169 LYS A C 1
ATOM 1278 O O . LYS A 1 169 ? -18.610 14.437 4.498 1.00 85.00 169 LYS A O 1
ATOM 1283 N N . GLN A 1 170 ? -20.214 12.970 5.070 1.00 85.06 170 GLN A N 1
ATOM 1284 C CA . GLN A 1 170 ? -20.289 13.358 6.480 1.00 85.06 170 GLN A CA 1
ATOM 1285 C C . GLN A 1 170 ? -18.990 13.019 7.220 1.00 85.06 170 GLN A C 1
ATOM 1287 O O . GLN A 1 170 ? -18.451 13.881 7.908 1.00 85.06 170 GLN A O 1
ATOM 1292 N N . SER A 1 171 ? -18.428 11.826 7.016 1.00 82.31 171 SER A N 1
ATOM 1293 C CA . SER A 1 171 ? -17.134 11.432 7.591 1.00 82.31 171 SER A CA 1
ATOM 1294 C C . SER A 1 171 ? -15.994 12.346 7.140 1.00 82.31 171 SER A C 1
ATOM 1296 O O . SER A 1 171 ? -15.200 12.799 7.965 1.00 82.31 171 SER A O 1
ATOM 1298 N N . ILE A 1 172 ? -15.947 12.694 5.849 1.00 85.44 172 ILE A N 1
ATOM 1299 C CA . ILE A 1 172 ? -14.972 13.659 5.318 1.00 85.44 172 ILE A CA 1
ATOM 1300 C C . ILE A 1 172 ? -15.192 15.039 5.946 1.00 85.44 172 ILE A C 1
ATOM 1302 O O . ILE A 1 172 ? -14.235 15.697 6.345 1.00 85.44 172 ILE A O 1
ATOM 1306 N N . GLN A 1 173 ? -16.443 15.479 6.082 1.00 86.56 173 GLN A N 1
ATOM 1307 C CA . GLN A 1 173 ? -16.767 16.773 6.677 1.00 86.56 173 GLN A CA 1
ATOM 1308 C C . GLN A 1 173 ? -16.365 16.849 8.158 1.00 86.56 173 GLN A C 1
ATOM 1310 O O . GLN A 1 173 ? -15.900 17.899 8.604 1.00 86.56 173 GLN A O 1
ATOM 1315 N N . THR A 1 174 ? -16.454 15.738 8.897 1.00 86.38 174 THR A N 1
ATOM 1316 C CA . THR A 1 174 ? -16.018 15.645 10.298 1.00 86.38 174 THR A CA 1
ATOM 1317 C C . THR A 1 174 ? -14.540 16.002 10.465 1.00 86.38 174 THR A C 1
ATOM 1319 O O . THR A 1 174 ? -14.195 16.709 11.415 1.00 86.38 174 THR A O 1
ATOM 1322 N N . LEU A 1 175 ? -13.674 15.629 9.515 1.00 84.69 175 LEU A N 1
ATOM 1323 C CA . LEU A 1 175 ? -12.240 15.965 9.547 1.00 84.69 175 LEU A CA 1
ATOM 1324 C C . LEU A 1 175 ? -11.985 17.483 9.529 1.00 84.69 175 LEU A C 1
ATOM 1326 O O . LEU A 1 175 ? -11.040 17.972 10.149 1.00 84.69 175 LEU A O 1
ATOM 1330 N N . TYR A 1 176 ? -12.857 18.243 8.863 1.00 88.75 176 TYR A N 1
ATOM 1331 C CA . TYR A 1 176 ? -12.758 19.701 8.734 1.00 88.75 176 TYR A CA 1
ATOM 1332 C C . TYR A 1 176 ? -13.551 20.470 9.803 1.00 88.75 176 TYR A C 1
ATOM 1334 O O . TYR A 1 176 ? -13.655 21.699 9.749 1.00 88.75 176 TYR A O 1
ATOM 1342 N N . THR A 1 177 ? -14.073 19.771 10.813 1.00 89.81 177 THR A N 1
ATOM 1343 C CA . THR A 1 177 ? -14.737 20.379 11.975 1.00 89.81 177 THR A CA 1
ATOM 1344 C C . THR A 1 177 ? -13.771 21.317 12.713 1.00 89.81 177 THR A C 1
ATOM 1346 O O . THR A 1 177 ? -12.574 21.020 12.785 1.00 89.81 177 THR A O 1
ATOM 1349 N N . PRO A 1 178 ? -14.239 22.423 13.332 1.00 84.38 178 PRO A N 1
ATOM 1350 C CA . PRO A 1 178 ? -13.382 23.375 14.047 1.00 84.38 178 PRO A CA 1
ATOM 1351 C C . PRO A 1 178 ? -12.415 22.748 15.060 1.00 84.38 178 PRO A C 1
ATOM 1353 O O . PRO A 1 178 ? -11.319 23.267 15.244 1.00 84.38 178 PRO A O 1
ATOM 1356 N N . LYS A 1 179 ? -12.802 21.614 15.660 1.00 88.12 179 LYS A N 1
ATOM 1357 C CA . LYS A 1 179 ? -11.999 20.838 16.613 1.00 88.12 179 LYS A CA 1
ATOM 1358 C C . LYS A 1 179 ? -10.798 20.117 15.978 1.00 88.12 179 LYS A C 1
ATOM 1360 O O . LYS A 1 179 ? -9.797 19.929 16.654 1.00 88.12 179 LYS A O 1
ATOM 1365 N N . MET A 1 180 ? -10.892 19.708 14.709 1.00 86.69 180 MET A N 1
ATOM 1366 C CA . MET A 1 180 ? -9.876 18.891 14.018 1.00 86.69 180 MET A CA 1
ATOM 1367 C C . MET A 1 180 ? -9.173 19.620 12.864 1.00 86.69 180 MET A C 1
ATOM 1369 O O . MET A 1 180 ? -8.084 19.215 12.451 1.00 86.69 180 MET A O 1
ATOM 1373 N N . ARG A 1 181 ? -9.739 20.721 12.354 1.00 88.50 181 ARG A N 1
ATOM 1374 C CA . ARG A 1 181 ? -9.166 21.472 11.222 1.00 88.50 181 ARG A CA 1
ATOM 1375 C C . ARG A 1 181 ? -7.776 22.048 11.507 1.00 88.50 181 ARG A C 1
ATOM 1377 O O . ARG A 1 181 ? -6.976 22.159 10.584 1.00 88.50 181 ARG A O 1
ATOM 1384 N N . SER A 1 182 ? -7.483 22.394 12.764 1.00 88.88 182 SER A N 1
ATOM 1385 C CA . SER A 1 182 ? -6.181 22.933 13.188 1.00 88.88 182 SER A CA 1
ATOM 1386 C C . SER A 1 182 ? -5.051 21.915 13.073 1.00 88.88 182 SER A C 1
A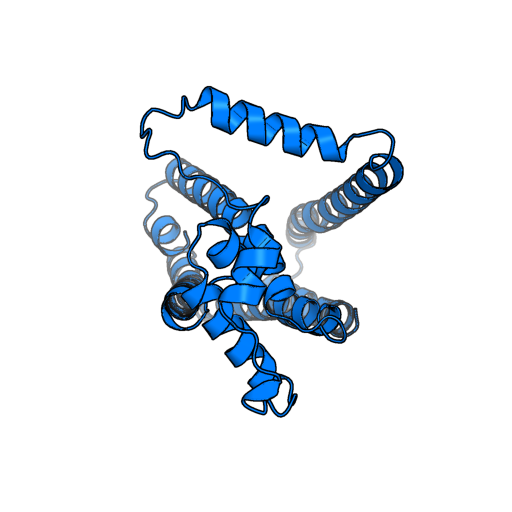TOM 1388 O O . SER A 1 182 ? -3.900 22.309 12.949 1.00 88.88 182 SER A O 1
ATOM 1390 N N . THR A 1 183 ? -5.373 20.622 13.089 1.00 87.69 183 THR A N 1
ATOM 1391 C CA . THR A 1 183 ? -4.405 19.532 12.911 1.00 87.69 183 THR A CA 1
ATOM 1392 C C . THR A 1 183 ? -4.420 19.027 11.471 1.00 87.69 183 THR A C 1
ATOM 1394 O O . THR A 1 183 ? -3.370 18.796 10.879 1.00 87.69 183 THR A O 1
ATOM 1397 N N . THR A 1 184 ? -5.608 18.920 10.873 1.00 90.25 184 THR A N 1
ATOM 1398 C CA . THR A 1 184 ? -5.793 18.347 9.534 1.00 90.25 184 THR A CA 1
ATOM 1399 C C . THR A 1 184 ? -5.201 19.226 8.430 1.00 90.25 184 THR A C 1
ATOM 1401 O O . THR A 1 184 ? -4.502 18.713 7.560 1.00 90.25 184 THR A O 1
ATOM 1404 N N . LEU A 1 185 ? -5.431 20.547 8.459 1.00 92.38 185 LEU A N 1
ATOM 1405 C CA . LEU A 1 185 ? -4.967 21.442 7.390 1.00 92.38 185 LEU A CA 1
ATOM 1406 C C . LEU A 1 185 ? -3.434 21.563 7.330 1.00 92.38 185 LEU A C 1
ATOM 1408 O O . LEU A 1 185 ? -2.890 21.417 6.234 1.00 92.38 185 LEU A O 1
ATOM 1412 N N . PRO A 1 186 ? -2.707 21.767 8.450 1.00 94.19 186 PRO A N 1
ATOM 1413 C CA . PRO A 1 186 ? -1.247 21.764 8.412 1.00 94.19 186 PRO A CA 1
ATOM 1414 C C . PRO A 1 186 ? -0.679 20.422 7.955 1.00 94.19 186 PRO A C 1
ATOM 1416 O O . PRO A 1 186 ? 0.249 20.405 7.155 1.00 94.19 186 PRO A O 1
ATOM 1419 N N . LEU A 1 187 ? -1.260 19.301 8.398 1.00 90.88 187 LEU A N 1
ATOM 1420 C CA . LEU A 1 187 ? -0.801 17.972 7.996 1.00 90.88 187 LEU A CA 1
ATOM 1421 C C . LEU A 1 187 ? -0.952 17.751 6.483 1.00 90.88 187 LEU A C 1
ATOM 1423 O O . LEU A 1 187 ? -0.019 17.285 5.832 1.00 90.88 187 LEU A O 1
ATOM 1427 N N . GLN A 1 188 ? -2.087 18.156 5.906 1.00 92.56 188 GLN A N 1
ATOM 1428 C CA . GLN A 1 188 ? -2.310 18.118 4.457 1.00 92.56 188 GLN A CA 1
ATOM 1429 C C . GLN A 1 188 ? -1.332 19.024 3.704 1.00 92.56 188 GLN A C 1
ATOM 1431 O O . GLN A 1 188 ? -0.788 18.612 2.683 1.00 92.56 188 GLN A O 1
ATOM 1436 N N . ALA A 1 189 ? -1.069 20.232 4.211 1.00 94.31 189 ALA A N 1
ATOM 1437 C CA . ALA A 1 189 ? -0.129 21.167 3.595 1.00 94.31 189 ALA A CA 1
ATOM 1438 C C . ALA A 1 189 ? 1.316 20.645 3.624 1.00 94.31 189 ALA A C 1
ATOM 1440 O O . ALA A 1 189 ? 2.030 20.752 2.624 1.00 94.31 189 ALA A O 1
ATOM 1441 N N . ILE A 1 190 ? 1.735 20.041 4.740 1.00 93.38 190 ILE A N 1
ATOM 1442 C CA . ILE A 1 190 ? 3.044 19.392 4.877 1.00 93.38 190 ILE A CA 1
ATOM 1443 C C . ILE A 1 190 ? 3.150 18.241 3.878 1.00 93.38 190 ILE A C 1
ATOM 1445 O O . ILE A 1 190 ? 4.099 18.197 3.099 1.00 93.38 190 ILE A O 1
ATOM 1449 N N . TRP A 1 191 ? 2.158 17.349 3.845 1.00 88.06 191 TRP A N 1
ATOM 1450 C CA . TRP A 1 191 ? 2.175 16.192 2.953 1.00 88.06 191 TRP A CA 1
ATOM 1451 C C . TRP A 1 191 ? 2.146 16.587 1.473 1.00 88.06 191 TRP A C 1
ATOM 1453 O O . TRP A 1 191 ? 2.868 16.010 0.657 1.00 88.06 191 TRP A O 1
ATOM 1463 N N . PHE A 1 192 ? 1.359 17.608 1.124 1.00 92.00 192 PHE A N 1
ATOM 1464 C CA . PHE A 1 192 ? 1.325 18.180 -0.218 1.00 92.00 192 PHE A CA 1
ATOM 1465 C C . PHE A 1 192 ? 2.681 18.765 -0.608 1.00 92.00 192 PHE A C 1
ATOM 1467 O O . PHE A 1 192 ? 3.187 18.452 -1.680 1.00 92.00 192 PHE A O 1
ATOM 1474 N N . SER A 1 193 ? 3.295 19.565 0.265 1.00 91.94 193 SER A N 1
ATOM 1475 C CA . SER A 1 193 ? 4.597 20.188 -0.002 1.00 91.94 193 SER A CA 1
ATOM 1476 C C . SER A 1 193 ? 5.698 19.140 -0.151 1.00 91.94 193 SER A C 1
ATOM 1478 O O . SER A 1 193 ? 6.506 19.220 -1.076 1.00 91.94 193 SER A O 1
ATOM 1480 N N . LEU A 1 194 ? 5.687 18.116 0.709 1.00 86.69 194 LEU A N 1
ATOM 1481 C CA . LEU A 1 194 ? 6.607 16.986 0.634 1.00 86.69 194 LEU A CA 1
ATOM 1482 C C . LEU A 1 194 ? 6.431 16.220 -0.682 1.00 86.69 194 LEU A C 1
ATOM 1484 O O . LEU A 1 194 ? 7.415 15.942 -1.365 1.00 86.69 194 LEU A O 1
ATOM 1488 N N . SER A 1 195 ? 5.189 15.930 -1.075 1.00 86.81 195 SER A N 1
ATOM 1489 C CA . SER A 1 195 ? 4.871 15.228 -2.325 1.00 86.81 195 SER A CA 1
ATOM 1490 C C . SER A 1 195 ? 5.256 16.057 -3.551 1.00 86.81 195 SER A C 1
ATOM 1492 O O . SER A 1 195 ? 5.891 15.554 -4.473 1.00 86.81 195 SER A O 1
ATOM 1494 N N . PHE A 1 196 ? 4.921 17.346 -3.555 1.00 86.56 196 PHE A N 1
ATOM 1495 C CA . PHE A 1 196 ? 5.240 18.256 -4.650 1.00 86.56 196 PHE A CA 1
ATOM 1496 C C . PHE A 1 196 ? 6.752 18.388 -4.840 1.00 86.56 196 PHE A C 1
ATOM 1498 O O . PHE A 1 196 ? 7.243 18.247 -5.958 1.00 86.56 196 PHE A O 1
ATOM 1505 N N . GLY A 1 197 ? 7.498 18.599 -3.752 1.00 84.56 197 GLY A N 1
ATOM 1506 C CA . GLY A 1 197 ? 8.953 18.689 -3.799 1.00 84.56 197 GLY A CA 1
ATOM 1507 C C . GLY A 1 197 ? 9.593 17.381 -4.258 1.00 84.56 197 GLY A C 1
ATOM 1508 O O . GLY A 1 197 ? 10.362 17.378 -5.214 1.00 84.56 197 GLY A O 1
ATOM 1509 N N . SER A 1 198 ? 9.247 16.261 -3.622 1.00 79.38 198 SER A N 1
ATOM 1510 C CA . SER A 1 198 ? 9.867 14.960 -3.907 1.00 79.38 198 SER A CA 1
ATOM 1511 C C . SER A 1 198 ? 9.588 14.466 -5.329 1.00 79.38 198 SER A C 1
ATOM 1513 O O . SER A 1 198 ? 10.531 14.180 -6.067 1.00 79.38 198 SER A O 1
ATOM 1515 N N . TYR A 1 199 ? 8.321 14.411 -5.750 1.00 81.38 199 TYR A N 1
ATOM 1516 C CA . TYR A 1 199 ? 7.954 13.912 -7.078 1.00 81.38 199 TYR A CA 1
ATOM 1517 C C . TYR A 1 199 ? 8.225 14.933 -8.188 1.00 81.38 199 TYR A C 1
ATOM 1519 O O . TYR A 1 199 ? 8.648 14.548 -9.279 1.00 81.38 199 TYR A O 1
ATOM 1527 N N . GLY A 1 200 ? 8.031 16.229 -7.920 1.00 80.62 200 GLY A N 1
ATOM 1528 C CA . GLY A 1 200 ? 8.307 17.296 -8.883 1.00 80.62 200 GLY A CA 1
ATOM 1529 C C . GLY A 1 200 ? 9.790 17.372 -9.242 1.00 80.62 200 GLY A C 1
ATOM 1530 O O . GLY A 1 200 ? 10.139 17.360 -10.424 1.00 80.62 200 GLY A O 1
ATOM 1531 N N . LEU A 1 201 ? 10.671 17.352 -8.234 1.00 74.69 201 LEU A N 1
ATOM 1532 C CA . LEU A 1 201 ? 12.117 17.320 -8.461 1.00 74.69 201 LEU A CA 1
ATOM 1533 C C . LEU A 1 201 ? 12.551 16.024 -9.154 1.00 74.69 201 LEU A C 1
ATOM 1535 O O . LEU A 1 201 ? 13.394 16.087 -10.040 1.00 74.69 201 LEU A O 1
ATOM 1539 N N . LEU A 1 202 ? 11.958 14.869 -8.829 1.00 71.88 202 LEU A N 1
ATOM 1540 C CA . LEU A 1 202 ? 12.273 13.589 -9.483 1.00 71.88 202 LEU A CA 1
ATOM 1541 C C . LEU A 1 202 ? 11.943 13.565 -10.982 1.00 71.88 202 LEU A C 1
ATOM 1543 O O . LEU A 1 202 ? 12.681 12.982 -11.775 1.00 71.88 202 LEU A O 1
ATOM 1547 N N . ILE A 1 203 ? 10.841 14.182 -11.402 1.00 78.31 203 ILE A N 1
ATOM 1548 C CA . ILE A 1 203 ? 10.502 14.267 -12.830 1.00 78.31 203 ILE A CA 1
ATOM 1549 C C . ILE A 1 203 ? 11.483 15.205 -13.545 1.00 78.31 203 ILE A C 1
ATOM 1551 O O . ILE A 1 203 ? 11.962 14.904 -14.642 1.00 78.31 203 ILE A O 1
ATOM 1555 N N . TRP A 1 204 ? 11.824 16.322 -12.903 1.00 75.88 204 TRP A N 1
ATOM 1556 C CA . TRP A 1 204 ? 12.678 17.345 -13.498 1.00 75.88 204 TRP A CA 1
ATOM 1557 C C . TRP A 1 204 ? 14.155 16.930 -13.555 1.00 75.88 204 TRP A C 1
ATOM 1559 O O . TRP A 1 204 ? 14.813 17.126 -14.575 1.00 75.88 204 TRP A O 1
ATOM 1569 N N . ILE A 1 205 ? 14.660 16.260 -12.514 1.00 71.12 205 ILE A N 1
ATOM 1570 C CA . ILE A 1 205 ? 16.061 15.828 -12.419 1.00 71.12 205 ILE A CA 1
ATOM 1571 C C . ILE A 1 205 ? 16.438 14.829 -13.517 1.00 71.12 205 ILE A C 1
ATOM 1573 O O . ILE A 1 205 ? 17.535 14.905 -14.059 1.00 71.12 205 ILE A O 1
ATOM 1577 N N . ASN A 1 206 ? 15.514 13.946 -13.915 1.00 68.94 206 ASN A N 1
ATOM 1578 C CA . ASN A 1 206 ? 15.740 13.028 -15.032 1.00 68.94 206 ASN A CA 1
ATOM 1579 C C . ASN A 1 206 ? 15.926 13.780 -16.359 1.00 68.94 206 ASN A C 1
ATOM 1581 O O . ASN A 1 206 ? 16.773 13.396 -17.160 1.00 68.94 206 ASN A O 1
ATOM 1585 N N . SER A 1 207 ? 15.186 14.874 -16.569 1.00 72.00 207 SER A N 1
ATOM 1586 C CA . SER A 1 207 ? 15.334 15.715 -17.767 1.00 72.00 207 SER A CA 1
ATOM 1587 C C . SER A 1 207 ? 16.684 16.442 -17.764 1.00 72.00 207 SER A C 1
ATOM 1589 O O . SER A 1 207 ? 17.402 16.412 -18.760 1.00 72.00 207 SER A O 1
ATOM 1591 N N . ILE A 1 208 ? 17.085 16.991 -16.612 1.00 72.50 208 ILE A N 1
ATOM 1592 C CA . ILE A 1 208 ? 18.382 17.665 -16.435 1.00 72.50 208 ILE A CA 1
ATOM 1593 C C . ILE A 1 208 ? 19.554 16.696 -16.642 1.00 72.50 208 ILE A C 1
ATOM 1595 O O . ILE A 1 208 ? 20.537 17.039 -17.292 1.00 72.50 208 ILE A O 1
ATOM 1599 N N . PHE A 1 209 ? 19.482 15.471 -16.117 1.00 71.00 209 PHE A N 1
ATOM 1600 C CA . PHE A 1 209 ? 20.562 14.491 -16.277 1.00 71.00 209 PHE A CA 1
ATOM 1601 C C . PHE A 1 209 ? 20.782 14.069 -17.730 1.00 71.00 209 PHE A C 1
ATOM 1603 O O . PHE A 1 209 ? 21.928 13.840 -18.125 1.00 71.00 209 PHE A O 1
ATOM 1610 N N . VAL A 1 210 ? 19.710 14.015 -18.523 1.00 68.56 210 VAL A N 1
ATOM 1611 C CA . VAL A 1 210 ? 19.798 13.789 -19.970 1.00 68.56 210 VAL A CA 1
ATOM 1612 C C . VAL A 1 210 ? 20.449 14.988 -20.663 1.00 68.56 210 VAL A C 1
ATOM 1614 O O . VAL A 1 210 ? 21.349 14.795 -21.478 1.00 68.56 210 VAL A O 1
ATOM 1617 N N . GLU A 1 211 ? 20.076 16.219 -20.302 1.00 73.94 211 GLU A N 1
ATOM 1618 C CA . GLU A 1 211 ? 20.690 17.435 -20.859 1.00 73.94 211 GLU A CA 1
ATOM 1619 C C . GLU A 1 211 ? 22.193 17.533 -20.541 1.00 73.94 211 GLU A C 1
ATOM 1621 O O . GLU A 1 211 ? 23.001 17.836 -21.419 1.00 73.94 211 GLU A O 1
ATOM 1626 N N . VAL A 1 212 ? 22.598 17.192 -19.316 1.00 76.94 212 VAL A N 1
ATOM 1627 C CA . VAL A 1 212 ? 23.988 17.309 -18.830 1.00 76.94 212 VAL A CA 1
ATOM 1628 C C . VAL A 1 212 ? 24.869 16.101 -19.221 1.00 76.94 212 VAL A C 1
ATOM 1630 O O . VAL A 1 212 ? 26.051 16.060 -18.889 1.00 76.94 212 VAL A O 1
ATOM 1633 N N . HIS A 1 213 ? 24.344 15.128 -19.980 1.00 67.44 213 HIS A N 1
ATOM 1634 C CA . HIS A 1 213 ? 25.087 13.953 -20.475 1.00 67.44 213 HIS A CA 1
ATOM 1635 C C . HIS A 1 213 ? 25.726 13.093 -19.362 1.00 67.44 213 HIS A C 1
ATOM 1637 O O . HIS A 1 213 ? 26.806 12.514 -19.536 1.00 67.44 213 HIS A O 1
ATOM 1643 N N . LEU A 1 214 ? 25.065 12.971 -18.206 1.00 65.00 214 LEU A N 1
ATOM 1644 C CA . LEU A 1 214 ? 25.517 12.064 -17.147 1.00 65.00 214 LEU A CA 1
ATOM 1645 C C . LEU A 1 214 ? 25.324 10.606 -17.594 1.00 65.00 214 LEU A C 1
ATOM 1647 O O . LEU A 1 214 ? 24.212 10.162 -17.868 1.00 65.00 214 LEU A O 1
ATOM 1651 N N . LYS A 1 215 ? 26.437 9.867 -17.685 1.00 61.66 215 LYS A N 1
ATOM 1652 C CA . LYS A 1 215 ? 26.540 8.603 -18.436 1.00 61.66 215 LYS A CA 1
ATOM 1653 C C . LYS A 1 215 ? 25.831 7.378 -17.838 1.00 61.66 215 LYS A C 1
ATOM 1655 O O . LYS A 1 215 ? 25.655 6.421 -18.578 1.00 61.66 215 LYS A O 1
ATOM 1660 N N . ASP A 1 216 ? 25.369 7.397 -16.583 1.00 70.69 216 ASP A N 1
ATOM 1661 C CA . ASP A 1 216 ? 24.761 6.213 -15.943 1.00 70.69 216 ASP A CA 1
ATOM 1662 C C . ASP A 1 216 ? 23.499 6.530 -15.118 1.00 70.69 216 ASP A C 1
ATOM 1664 O O . ASP A 1 216 ? 23.497 6.534 -13.885 1.00 70.69 216 ASP A O 1
ATOM 1668 N N . VAL A 1 217 ? 22.381 6.757 -15.815 1.00 73.00 217 VAL A N 1
ATOM 1669 C CA . VAL A 1 217 ? 21.059 7.040 -15.214 1.00 73.00 217 VAL A CA 1
ATOM 1670 C C . VAL A 1 217 ? 20.623 5.951 -14.219 1.00 73.00 217 VAL A C 1
ATOM 1672 O O . VAL A 1 217 ? 20.084 6.259 -13.157 1.00 73.00 217 VAL A O 1
ATOM 1675 N N . TYR A 1 218 ? 20.900 4.677 -14.514 1.00 75.88 218 TYR A N 1
ATOM 1676 C CA . TYR A 1 218 ? 20.491 3.552 -13.665 1.00 75.88 218 TYR A CA 1
ATOM 1677 C C . TYR A 1 218 ? 21.301 3.453 -12.364 1.00 75.88 218 TYR A C 1
ATOM 1679 O O . TYR A 1 218 ? 20.730 3.218 -11.299 1.00 75.88 218 TYR A O 1
ATOM 1687 N N . THR A 1 219 ? 22.613 3.696 -12.423 1.00 74.31 219 THR A N 1
ATOM 1688 C CA . THR A 1 219 ? 23.481 3.731 -11.235 1.00 74.31 219 THR A CA 1
ATOM 1689 C C . THR A 1 219 ? 23.102 4.896 -10.322 1.00 74.31 219 THR A C 1
ATOM 1691 O O . THR A 1 219 ? 23.032 4.733 -9.106 1.00 74.31 219 THR A O 1
ATOM 1694 N N . ASN A 1 220 ? 22.761 6.051 -10.899 1.00 74.44 220 ASN A N 1
ATOM 1695 C CA . ASN A 1 220 ? 22.284 7.206 -10.138 1.00 74.44 220 ASN A CA 1
ATOM 1696 C C . ASN A 1 220 ? 20.936 6.935 -9.451 1.00 74.44 220 ASN A C 1
ATOM 1698 O O . ASN A 1 220 ? 20.755 7.304 -8.291 1.00 74.44 220 ASN A O 1
ATOM 1702 N N . ALA A 1 221 ? 20.011 6.239 -10.121 1.00 72.06 221 ALA A N 1
ATOM 1703 C CA . ALA A 1 221 ? 18.748 5.816 -9.515 1.00 72.06 221 ALA A CA 1
ATOM 1704 C C . ALA A 1 221 ? 18.965 4.847 -8.337 1.00 72.06 221 ALA A C 1
ATOM 1706 O O . ALA A 1 221 ? 18.299 4.969 -7.308 1.00 72.06 221 ALA A O 1
ATOM 1707 N N . LEU A 1 222 ? 19.928 3.924 -8.453 1.00 78.44 222 LEU A N 1
ATOM 1708 C CA . LEU A 1 222 ? 20.302 3.017 -7.366 1.00 78.44 222 LEU A CA 1
ATOM 1709 C C . LEU A 1 222 ? 20.900 3.776 -6.173 1.00 78.44 222 LEU A C 1
ATOM 1711 O O . LEU A 1 222 ? 20.479 3.557 -5.040 1.00 78.44 222 LEU A O 1
ATOM 1715 N N . LEU A 1 223 ? 21.838 4.695 -6.420 1.00 78.00 223 LEU A N 1
ATOM 1716 C CA . LEU A 1 223 ? 22.436 5.531 -5.373 1.00 78.00 223 LEU A CA 1
ATOM 1717 C C . LEU A 1 223 ? 21.378 6.357 -4.638 1.00 78.00 223 LEU A C 1
ATOM 1719 O O . LEU A 1 223 ? 21.391 6.419 -3.411 1.00 78.00 223 LEU A O 1
ATOM 1723 N N . PHE A 1 224 ? 20.422 6.932 -5.370 1.00 76.50 224 PHE A N 1
ATOM 1724 C CA . PHE A 1 224 ? 19.303 7.660 -4.779 1.00 76.50 224 PHE A CA 1
ATOM 1725 C C . PHE A 1 224 ? 18.407 6.756 -3.918 1.00 76.50 224 PHE A C 1
ATOM 1727 O O . PHE A 1 224 ? 18.022 7.135 -2.811 1.00 76.50 224 PHE A O 1
ATOM 1734 N N . ALA A 1 225 ? 18.093 5.544 -4.386 1.00 75.06 225 ALA A N 1
ATOM 1735 C CA . ALA A 1 225 ? 17.313 4.584 -3.608 1.00 75.06 225 ALA A CA 1
ATOM 1736 C C . ALA A 1 225 ? 18.036 4.182 -2.309 1.00 75.06 225 ALA A C 1
ATOM 1738 O O . ALA A 1 225 ? 17.414 4.120 -1.253 1.00 75.06 225 ALA A O 1
ATOM 1739 N N . VAL A 1 226 ? 19.353 3.974 -2.355 1.00 79.75 226 VAL A N 1
ATOM 1740 C CA . VAL A 1 226 ? 20.154 3.635 -1.168 1.00 79.75 226 VAL A CA 1
ATOM 1741 C C . VAL A 1 226 ? 20.271 4.820 -0.203 1.00 79.75 226 VAL A C 1
ATOM 1743 O O . VAL A 1 226 ? 20.151 4.636 1.007 1.00 79.75 226 VAL A O 1
ATOM 1746 N N . ALA A 1 227 ? 20.442 6.043 -0.710 1.00 79.94 227 ALA A N 1
ATOM 1747 C CA . ALA A 1 227 ? 20.592 7.247 0.113 1.00 79.94 227 ALA A CA 1
ATOM 1748 C C . ALA A 1 227 ? 19.360 7.552 0.985 1.00 79.94 227 ALA A C 1
ATOM 1750 O O . ALA A 1 227 ? 19.492 8.114 2.069 1.00 79.94 227 ALA A O 1
ATOM 1751 N N . ASN A 1 228 ? 18.169 7.151 0.542 1.00 73.50 228 ASN A N 1
ATOM 1752 C CA . ASN A 1 228 ? 16.914 7.345 1.272 1.00 73.50 228 ASN A CA 1
ATOM 1753 C C . ASN A 1 228 ? 16.656 6.280 2.360 1.00 73.50 228 ASN A C 1
ATOM 1755 O O . ASN A 1 228 ? 15.681 6.381 3.107 1.00 73.50 228 ASN A O 1
ATOM 1759 N N . LEU A 1 229 ? 17.498 5.246 2.454 1.00 75.56 229 LEU A N 1
ATOM 1760 C CA . LEU A 1 229 ? 17.291 4.117 3.361 1.00 75.56 229 LEU A CA 1
ATOM 1761 C C . LEU A 1 229 ? 17.544 4.479 4.842 1.00 75.56 229 LEU A C 1
ATOM 1763 O O . LEU A 1 229 ? 16.669 4.193 5.658 1.00 75.56 229 LEU A O 1
ATOM 1767 N N . PRO A 1 230 ? 18.639 5.177 5.221 1.00 73.19 230 PRO A N 1
ATOM 1768 C CA . PRO A 1 230 ? 18.874 5.549 6.620 1.00 73.19 230 PRO A CA 1
ATOM 1769 C C . PRO A 1 230 ? 17.800 6.481 7.191 1.00 73.19 230 PRO A C 1
ATOM 1771 O O . PRO A 1 230 ? 17.395 6.316 8.336 1.00 73.19 230 PRO A O 1
ATOM 1774 N N . GLY A 1 231 ? 17.308 7.434 6.392 1.00 66.69 231 GLY A N 1
ATOM 1775 C CA . GLY A 1 231 ? 16.323 8.421 6.845 1.00 66.69 231 GLY A CA 1
ATOM 1776 C C . GLY A 1 231 ? 14.970 7.818 7.232 1.00 66.69 231 GLY A C 1
ATOM 1777 O O . GLY A 1 231 ? 14.315 8.344 8.121 1.00 66.69 231 GLY A O 1
ATOM 1778 N N . ASN A 1 232 ? 14.572 6.703 6.611 1.00 61.81 232 ASN A N 1
ATOM 1779 C CA . ASN A 1 232 ? 13.280 6.056 6.866 1.00 61.81 232 ASN A CA 1
ATOM 1780 C C . ASN A 1 232 ? 13.364 4.881 7.849 1.00 61.81 232 ASN A C 1
ATOM 1782 O O . ASN A 1 232 ? 12.373 4.570 8.491 1.00 61.81 232 ASN A O 1
ATOM 1786 N N . VAL A 1 233 ? 14.530 4.241 7.989 1.00 64.56 233 VAL A N 1
ATOM 1787 C CA . VAL A 1 233 ? 14.741 3.177 8.992 1.00 64.56 233 VAL A CA 1
ATOM 1788 C C . VAL A 1 233 ? 14.885 3.758 10.406 1.00 64.56 233 VAL A C 1
ATOM 1790 O O . VAL A 1 233 ? 14.595 3.076 11.383 1.00 64.56 233 VAL A O 1
ATOM 1793 N N . VAL A 1 234 ? 15.341 5.011 10.517 1.00 60.69 234 VAL A N 1
ATOM 1794 C CA . VAL A 1 234 ? 15.562 5.712 11.795 1.00 60.69 234 VAL A CA 1
ATOM 1795 C C . VAL A 1 234 ? 14.356 6.574 12.217 1.00 60.69 234 VAL A C 1
ATOM 1797 O O . VAL A 1 234 ? 14.313 7.023 13.361 1.00 60.69 234 VAL A O 1
ATOM 1800 N N . SER A 1 235 ? 13.387 6.805 11.320 1.00 54.12 235 SER A N 1
ATOM 1801 C CA . SER A 1 235 ? 12.186 7.616 11.586 1.00 54.12 235 SER A CA 1
ATOM 1802 C C . SER A 1 235 ? 11.052 6.834 12.241 1.00 54.12 235 SER A C 1
ATOM 1804 O O . SER A 1 235 ? 10.273 7.519 12.938 1.00 54.12 235 SER A O 1
#

Secondary structure (DSSP, 8-state):
-HHHHHH-SSHHHHHHHHHHHHHHHHHHHHHHHHHHHHHS-TTTHHHHHHHHHHHHHHHHHHHHHHHIIIIITTS--HHHHHHHHHHHHHHHHHHHHHHPPPPHHHHHHTT-HHHHHHHHHHHHHHTT----TTTSPPHHHHHHHHTTT-----S-TT--HHHHHHHHHHHHHHHTSTTTHHHHHHHHHHHHHHHHHHHHHHHHHHHHHHHTT-S-HHHHHHHHHHHTHHHHH--

Sequence (235 aa):
AGGLSAVSPNAIVLALVRLVAGVGIGATVPPLFSLVAELSPPSTRGLMVTIVASFWMIGSIYTAVMAIIVFQWNYGGWRTFALWCALPSATGAALVYYLVPESPRFSALHGEFEKAVKVTNMLGSYMGNDVHDDDALTLEEVQHCYKDSVIQDDDDDDEDEKSKMKKAKQSIQTLYTPKMRSTTLPLQAIWFSLSFGSYGLLIWINSIFVEVHLKDVYTNALLFAVANLPGNVVS

Mean predicted aligned error: 9.14 Å

pLDDT: mean 82.1, std 10.53, range [42.5, 94.31]

InterPro domains:
  IPR005829 Sugar transporter, conserved site [PS00217] (20-45)
  IPR011701 Major facilitator superfamily [PF07690] (6-231)
  IPR020846 Major facilitator superfamily domain [PS50850] (1-235)
  IPR036259 MFS transporter superfamily [G3DSA:1.20.1250.20] (1-235)
  IPR036259 MFS transporter superfamily [SSF103473] (4-231)

Solvent-accessible surface area (backbone atoms only — not comparable to full-atom values): 13082 Å² total; per-residue (Å²): 90,32,54,62,46,43,67,41,89,47,71,67,56,33,50,53,45,49,48,56,39,51,52,48,50,66,64,48,54,62,55,50,55,50,43,51,50,69,73,34,55,88,91,47,23,66,59,55,51,38,57,60,57,42,49,58,46,55,52,45,38,51,51,30,53,48,48,42,50,26,64,74,70,65,72,48,57,73,42,53,45,26,40,64,63,26,48,64,56,54,52,50,52,50,48,46,72,75,69,55,78,76,45,36,66,59,33,34,27,66,65,39,36,69,58,15,36,53,48,48,46,51,48,40,50,75,70,69,47,82,66,45,84,89,72,46,73,46,59,65,60,54,45,62,75,33,60,92,61,44,53,77,78,65,90,50,95,72,69,48,70,65,56,59,50,48,52,53,50,49,57,57,50,56,49,62,33,86,90,38,30,80,57,46,52,57,52,52,51,51,52,49,52,52,48,49,52,57,54,49,47,56,61,49,49,57,54,51,39,61,75,70,62,59,90,52,68,54,60,53,50,36,51,54,36,57,67,54,42,64,67,46,76,76,101